Protein AF-A0A139MXR4-F1 (afdb_monomer)

Organism: NCBI:txid315405

Solvent-accessible surface area (backbone atoms only — not comparable to full-atom values): 17762 Å² total; per-residue (Å²): 116,89,44,96,54,29,70,54,40,56,71,78,37,40,72,44,32,53,50,31,46,52,54,45,68,68,32,80,92,43,60,88,57,90,78,51,71,29,50,34,35,52,48,13,52,54,49,51,58,48,54,52,60,53,40,55,68,60,39,42,31,28,38,40,36,22,75,42,51,67,65,58,37,35,34,30,48,38,38,49,45,73,78,36,45,59,53,35,40,79,75,50,76,43,37,59,93,66,76,46,81,73,81,55,63,81,45,59,35,37,42,23,35,35,88,57,84,93,57,90,71,99,51,57,72,47,67,42,54,39,53,52,49,75,67,56,42,48,53,49,59,56,52,58,71,69,60,84,75,82,86,76,89,71,88,82,81,80,84,68,85,76,71,52,56,80,75,42,42,74,73,34,43,48,72,79,26,48,43,80,46,66,95,62,51,54,71,56,53,52,53,51,43,45,52,45,69,39,83,88,54,59,96,59,43,55,61,53,42,53,56,27,24,56,55,34,51,76,61,36,67,48,68,43,82,71,32,34,32,48,54,36,44,34,52,60,75,38,82,52,43,33,42,19,37,39,34,39,76,51,68,30,52,73,50,99,88,39,55,45,30,34,37,35,42,35,43,43,43,22,73,75,66,65,83,58,43,59,49,50,33,35,44,59,56,57,46,64,80,33,61,76,56,50,54,55,50,64,69,47,90,47,62,68,55,39,52,60,51,59,54,51,64,80,69,120

Nearest PDB structures (foldseek):
  4r6i-assembly1_A  TM=5.099E-01  e=2.030E-06  Bacillus anthracis str. 'Ames Ancestor'
  6li1-assembly1_A  TM=5.068E-01  e=1.373E-01  Homo sapiens
  5xr8-assembly1_A  TM=5.035E-01  e=3.231E-01  Homo sapiens
  5zkp-assembly1_A  TM=3.109E-01  e=2.859E-01  Homo sapiens
  6jid-assembly1_A  TM=1.976E-01  e=4.662E-01  Homo sapiens

Sequence (316 aa):
MENPLTTEIQANYQEMYQLAEQVITTMPTFQSFSLTPNEIAYIALHFMAAKERYKEQRKYNVLVICATGYGSAQMLKSRIENELGNLISITDVIGYYEINDEKLKGIDFIVSSIDLSNLIFNIPVFTVSVFLTDEELQEIKHSISHLNTSTSLRKMEDETSELSVREVFDDYFSKEAFFILSNVSKDEVLRKLVKSISKHENDQFEKRMLDMMKQREAMSSIIFGEHIAVPHPMKAVGSKHHFAVALIQDELLWDDQYPSIKIVFLMSMSIHENDGLPELTSAIVDLVDEPDLQEQMLACQSFEEFRTLFFKIKER

pLDDT: mean 84.03, std 13.38, range [30.67, 98.38]

Foldseek 3Di:
DAAPCLVVCCVPVVVLLVVLVVVQCPDPVNVVDDDDSRVSSVSSVVVVVVVLVVQQQAAAEEEEEEQADDQLQLLQVLLCCVLCVSRHDHPYGYYPVPDDPVSPPRGQEYEYCFDPVVDDDPHYYQHAHSHCDPVSSVVVVVVVVPCPDDDDGDDDPPPDPDDALVRCVVQAEDQLLEEEDEPDEPVRNLLSNQVSPCPPPDPCRSVQFVVQQVVNCVGHHQDFAQAEGERGGSYARDQGWYWRKYAYLFAHCPDPVRGRHGIYTHTHDHPPDDPSSSNLSSLVSLVSVVVVLVVQCSPDPGPVSNVVSSSVSPVD

InterPro domains:
  IPR002178 PTS EIIA type-2 domain [PF00359] (172-310)
  IPR002178 PTS EIIA type-2 domain [PS51094] (170-313)
  IPR003501 Phosphotransferase system, EIIB component, type 2/3 [PF02302] (61-138)
  IPR011608 PRD domain [PF00874] (2-49)
  IPR011608 PRD domain [PS51372] (1-57)
  IPR013011 Phosphotransferase system, EIIB component, type 2 [PS51099] (60-152)
  IPR016152 Phosphotransferase/anion transporter [G3DSA:3.40.930.10] (167-312)
  IPR016152 Phosphotransferase/anion transporter [SSF55804] (170-312)
  IPR036095 PTS system IIB component-like superfamily [SSF52794] (59-143)
  IPR036634 PRD domain superfamily [SSF63520] (2-53)
  IPR050661 BglG family transcriptional antiterminators [PTHR30185] (2-309)

Radius of gyration: 23.85 Å; Cα contacts (8 Å, |Δi|>4): 470; chains: 1; bounding box: 50×37×76 Å

Mean predicted aligned error: 12.16 Å

Structure (mmCIF, N/CA/C/O backbone):
data_AF-A0A139MXR4-F1
#
_entry.id   AF-A0A139MXR4-F1
#
loop_
_atom_site.group_PDB
_atom_site.id
_atom_site.type_symbol
_atom_site.label_atom_id
_atom_site.label_alt_id
_atom_site.label_comp_id
_atom_site.label_asym_id
_atom_site.label_entity_id
_atom_site.label_seq_id
_atom_site.pdbx_PDB_ins_code
_atom_site.Cartn_x
_atom_site.Cartn_y
_atom_site.Cartn_z
_atom_site.occupancy
_atom_site.B_iso_or_equiv
_atom_site.auth_seq_id
_atom_site.auth_comp_id
_atom_site.auth_asym_id
_atom_site.auth_atom_id
_atom_site.pdbx_PDB_model_num
ATOM 1 N N . MET A 1 1 ? -8.534 7.407 45.565 1.00 62.84 1 MET A N 1
ATOM 2 C CA . MET A 1 1 ? -7.368 7.367 44.652 1.00 62.84 1 MET A CA 1
ATOM 3 C C . MET A 1 1 ? -7.450 8.574 43.728 1.00 62.84 1 MET A C 1
ATOM 5 O O . MET A 1 1 ? -8.551 9.069 43.524 1.00 62.84 1 MET A O 1
ATOM 9 N N . GLU A 1 2 ? -6.338 9.097 43.216 1.00 80.31 2 GLU A N 1
ATOM 10 C CA . GLU A 1 2 ? -6.368 10.199 42.239 1.00 80.31 2 GLU A CA 1
ATOM 11 C C . GLU A 1 2 ? -6.284 9.640 40.818 1.00 80.31 2 GLU A C 1
ATOM 13 O O . GLU A 1 2 ? -5.530 8.699 40.587 1.00 80.31 2 GLU A O 1
ATOM 18 N N . ASN A 1 3 ? -7.081 10.182 39.896 1.00 81.56 3 ASN A N 1
ATOM 19 C CA . ASN A 1 3 ? -7.090 9.801 38.488 1.00 81.56 3 ASN A CA 1
ATOM 20 C C . ASN A 1 3 ? -6.808 11.070 37.666 1.00 81.56 3 ASN A C 1
ATOM 22 O O . ASN A 1 3 ? -7.617 11.998 37.720 1.00 81.56 3 ASN A O 1
ATOM 26 N N . PRO A 1 4 ? -5.690 11.150 36.921 1.00 85.56 4 PRO A N 1
ATOM 27 C CA . PRO A 1 4 ? -5.335 12.359 36.178 1.00 85.56 4 PRO A CA 1
ATOM 28 C C . PRO A 1 4 ? -6.303 12.664 35.023 1.00 85.56 4 PRO A C 1
ATOM 30 O O . PRO A 1 4 ? -6.342 13.798 34.556 1.00 85.56 4 PRO A O 1
ATOM 33 N N . LEU A 1 5 ? -7.102 11.683 34.584 1.00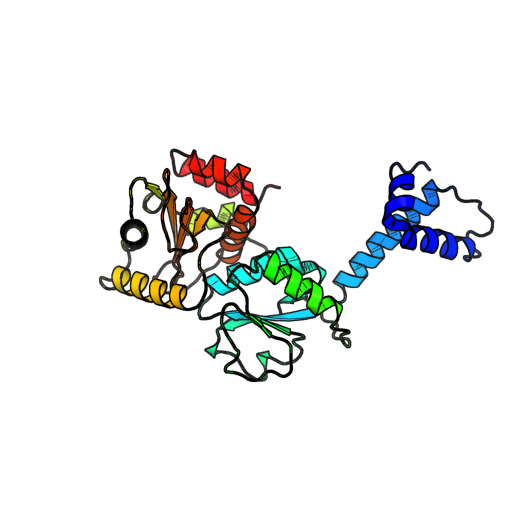 87.75 5 LEU A N 1
ATOM 34 C CA . LEU A 1 5 ? -8.026 11.808 33.455 1.00 87.75 5 LEU A CA 1
ATOM 35 C C . LEU A 1 5 ? -9.468 12.155 33.870 1.00 87.75 5 LEU A C 1
ATOM 37 O O . LEU A 1 5 ? -10.325 12.265 33.001 1.00 87.75 5 LEU A O 1
ATOM 41 N N . THR A 1 6 ? -9.780 12.338 35.162 1.00 88.38 6 THR A N 1
ATOM 42 C CA . THR A 1 6 ? -11.168 12.553 35.638 1.00 88.38 6 THR A CA 1
ATOM 43 C C . THR A 1 6 ? -11.893 13.673 34.900 1.00 88.38 6 THR A C 1
ATOM 45 O O . THR A 1 6 ? -13.006 13.468 34.423 1.00 88.38 6 THR A O 1
ATOM 48 N N . THR A 1 7 ? -11.259 14.841 34.775 1.00 89.81 7 THR A N 1
ATOM 49 C CA . THR A 1 7 ? -11.840 16.017 34.110 1.00 89.81 7 THR A CA 1
ATOM 50 C C . THR A 1 7 ? -12.110 15.755 32.627 1.00 89.81 7 THR A C 1
ATOM 52 O O . THR A 1 7 ? -13.125 16.192 32.093 1.00 89.81 7 THR A O 1
ATOM 55 N N . GLU A 1 8 ? -11.224 15.007 31.967 1.00 88.62 8 GLU A N 1
ATOM 56 C CA . GLU A 1 8 ? -11.354 14.646 30.555 1.00 88.62 8 GLU A CA 1
ATOM 57 C C . GLU A 1 8 ? -12.449 13.591 30.343 1.00 88.62 8 GLU A C 1
ATOM 59 O O . GLU A 1 8 ? -13.284 13.733 29.454 1.00 88.62 8 GLU A O 1
ATOM 64 N N . ILE A 1 9 ? -12.517 12.576 31.208 1.00 88.75 9 ILE A N 1
ATOM 65 C CA . ILE A 1 9 ? -13.559 11.540 31.188 1.00 88.75 9 ILE A CA 1
ATOM 66 C C . ILE A 1 9 ? -14.942 12.155 31.447 1.00 88.75 9 ILE A C 1
ATOM 68 O O . ILE A 1 9 ? -15.910 11.790 30.781 1.00 88.75 9 ILE A O 1
ATOM 72 N N . GLN A 1 10 ? -15.043 13.127 32.357 1.00 87.06 10 GLN A N 1
ATOM 73 C CA . GLN A 1 10 ? -16.286 13.863 32.611 1.00 87.06 10 GLN A CA 1
ATOM 74 C C . GLN A 1 10 ? -16.711 14.758 31.434 1.00 87.06 10 GLN A C 1
ATOM 76 O O . GLN A 1 10 ? -17.910 14.898 31.205 1.00 87.06 10 GLN A O 1
ATOM 81 N N . ALA A 1 11 ? -15.763 15.345 30.694 1.00 88.19 11 ALA A N 1
ATOM 82 C CA . ALA A 1 11 ? -16.051 16.225 29.559 1.00 88.19 11 ALA A CA 1
ATOM 83 C C . ALA A 1 11 ? -16.348 15.460 28.255 1.00 88.19 11 ALA A C 1
ATOM 85 O O . ALA A 1 11 ? -17.335 15.747 27.582 1.00 88.19 11 ALA A O 1
ATOM 86 N N . ASN A 1 12 ? -15.511 14.478 27.910 1.00 87.75 12 ASN A N 1
ATOM 87 C CA . ASN A 1 12 ? -15.520 13.801 26.609 1.00 87.75 12 ASN A CA 1
ATOM 88 C C . ASN A 1 12 ? -16.296 12.471 26.628 1.00 87.75 12 ASN A C 1
ATOM 90 O O . ASN A 1 12 ? -16.796 12.033 25.596 1.00 87.75 12 ASN A O 1
ATOM 94 N N . TYR A 1 13 ? -16.420 11.827 27.795 1.00 87.06 13 TYR A N 1
ATOM 95 C CA . TYR A 1 13 ? -16.973 10.472 27.946 1.00 87.06 13 TYR A CA 1
ATOM 96 C C . TYR A 1 13 ? -18.116 10.409 28.978 1.00 87.06 13 TYR A C 1
ATOM 98 O O . TYR A 1 13 ? -18.322 9.390 29.645 1.00 87.06 13 TYR A O 1
ATOM 106 N N . GLN A 1 14 ? -18.892 11.496 29.084 1.00 89.25 14 GLN A N 1
ATOM 107 C CA . GLN A 1 14 ? -19.936 11.694 30.097 1.00 89.25 14 GLN A CA 1
ATOM 108 C C . GLN A 1 14 ? -20.945 10.529 30.197 1.00 89.25 14 GLN A C 1
ATOM 110 O O . GLN A 1 14 ? -21.314 10.155 31.308 1.00 89.25 14 GLN A O 1
ATOM 115 N N . GLU A 1 15 ? -21.338 9.908 29.074 1.00 89.19 15 GLU A N 1
ATOM 116 C CA . GLU A 1 15 ? -22.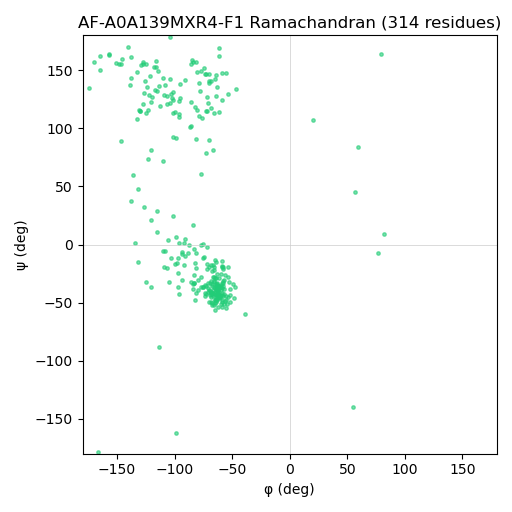211 8.715 29.044 1.00 89.19 15 GLU A CA 1
ATOM 117 C C . GLU A 1 15 ? -21.642 7.568 29.902 1.00 89.19 15 GLU A C 1
ATOM 119 O O . GLU A 1 15 ? -22.344 6.977 30.723 1.00 89.19 15 GLU A O 1
ATOM 124 N N . MET A 1 16 ? -20.349 7.268 29.745 1.00 90.25 16 MET A N 1
ATOM 125 C CA . MET A 1 16 ? -19.670 6.181 30.458 1.00 90.25 16 MET A CA 1
ATOM 126 C C . MET A 1 16 ? -19.433 6.530 31.928 1.00 90.25 16 MET A C 1
ATOM 128 O O . MET A 1 16 ? -19.533 5.655 32.789 1.00 90.25 16 MET A O 1
ATOM 132 N N . TYR A 1 17 ? -19.170 7.806 32.225 1.00 92.31 17 TYR A N 1
ATOM 133 C CA . TYR A 1 17 ? -19.040 8.298 33.595 1.00 92.31 17 TYR A CA 1
ATOM 134 C C . TYR A 1 17 ? -20.365 8.192 34.366 1.00 92.31 17 TYR A C 1
ATOM 136 O O . TYR A 1 17 ? -20.399 7.639 35.465 1.00 92.31 17 TYR A O 1
ATOM 144 N N . GLN A 1 18 ? -21.472 8.650 33.772 1.00 92.06 18 GLN A N 1
ATOM 145 C CA . GLN A 1 18 ? -22.807 8.559 34.372 1.00 92.06 18 GLN A CA 1
ATOM 146 C C . GLN A 1 18 ? -23.269 7.104 34.524 1.00 92.06 18 GLN A C 1
ATOM 148 O O . GLN A 1 18 ? -23.852 6.752 35.547 1.00 92.06 18 GLN A O 1
ATOM 153 N N . LEU A 1 19 ? -22.950 6.233 33.558 1.00 91.56 19 LEU A N 1
ATOM 154 C CA . LEU A 1 19 ? -23.209 4.797 33.669 1.00 91.56 19 LEU A CA 1
ATOM 155 C C . LEU A 1 19 ? -22.431 4.164 34.837 1.00 91.56 19 LEU A C 1
ATOM 157 O O . LEU A 1 19 ? -23.005 3.377 35.589 1.00 91.56 19 LEU A O 1
ATOM 161 N N . ALA A 1 20 ? -21.155 4.516 35.024 1.00 92.12 20 ALA A N 1
ATOM 162 C CA . ALA A 1 20 ? -20.354 4.053 36.160 1.00 92.12 20 ALA A CA 1
ATOM 163 C C . ALA A 1 20 ? -20.926 4.537 37.503 1.00 92.12 20 ALA A C 1
ATOM 165 O O . ALA A 1 20 ? -21.119 3.732 38.416 1.00 92.12 20 ALA A O 1
ATOM 166 N N . GLU A 1 21 ? -21.266 5.823 37.611 1.00 90.75 21 GLU A N 1
ATOM 167 C CA . GLU A 1 21 ? -21.895 6.406 38.802 1.00 90.75 21 GLU A CA 1
ATOM 168 C C . GLU A 1 21 ? -23.228 5.716 39.138 1.00 90.75 21 GLU A C 1
ATOM 170 O O . GLU A 1 21 ? -23.429 5.265 40.268 1.00 90.75 21 GLU A O 1
ATOM 175 N N . GLN A 1 22 ? -24.117 5.554 38.152 1.00 90.25 22 GLN A N 1
ATOM 176 C CA . GLN A 1 22 ? -25.423 4.917 38.328 1.00 90.25 22 GLN A CA 1
ATOM 177 C C . GLN A 1 22 ? -25.306 3.439 38.728 1.00 90.25 22 GLN A C 1
ATOM 179 O O . GLN A 1 22 ? -25.981 3.002 39.665 1.00 90.25 22 GLN A O 1
ATOM 184 N N . VAL A 1 23 ? -24.467 2.657 38.038 1.00 88.94 23 VAL A N 1
ATOM 185 C CA . VAL A 1 23 ? -24.299 1.221 38.321 1.00 88.94 23 VAL A CA 1
ATOM 186 C C . VAL A 1 23 ? -23.755 1.012 39.731 1.00 88.94 23 VAL A C 1
ATOM 188 O O . VAL A 1 23 ? -24.288 0.191 40.473 1.00 88.94 23 VAL A O 1
ATOM 191 N N . ILE A 1 24 ? -22.745 1.775 40.147 1.00 87.25 24 ILE A N 1
ATOM 192 C CA . ILE A 1 24 ? -22.131 1.567 41.461 1.00 87.25 24 ILE A CA 1
ATOM 193 C C . ILE A 1 24 ? -23.018 2.103 42.595 1.00 87.25 24 ILE A C 1
ATOM 195 O O . ILE A 1 24 ? -23.159 1.432 43.616 1.00 87.25 24 ILE A O 1
ATOM 199 N N . THR A 1 25 ? -23.714 3.229 42.396 1.00 83.81 25 THR A N 1
ATOM 200 C CA . THR A 1 25 ? -24.691 3.759 43.373 1.00 83.81 25 THR A CA 1
ATOM 201 C C . THR A 1 25 ? -25.881 2.812 43.584 1.00 83.81 25 THR A C 1
ATOM 203 O O . THR A 1 25 ? -26.498 2.811 44.650 1.00 83.81 25 THR A O 1
ATOM 206 N N . THR A 1 26 ? -26.202 1.974 42.591 1.00 85.31 26 THR A N 1
ATOM 207 C CA . THR A 1 26 ? -27.270 0.962 42.683 1.00 85.31 26 THR A CA 1
ATOM 208 C C . THR A 1 26 ? -26.792 -0.425 43.132 1.00 85.31 26 THR A C 1
ATOM 210 O O . THR A 1 26 ? -27.630 -1.282 43.414 1.00 85.31 26 THR A O 1
ATOM 213 N N . MET A 1 27 ? -25.481 -0.662 43.276 1.00 84.50 27 MET A N 1
ATOM 214 C CA . MET A 1 27 ? -24.938 -1.924 43.797 1.00 84.50 27 MET A CA 1
ATOM 215 C C . MET A 1 27 ? -24.947 -1.957 45.340 1.00 84.50 27 MET A C 1
ATOM 217 O O . MET A 1 27 ? -24.200 -1.199 45.964 1.00 84.50 27 MET A O 1
ATOM 221 N N . PRO A 1 28 ? -25.676 -2.890 45.993 1.00 83.62 28 PRO A N 1
ATOM 222 C CA . PRO A 1 28 ? -25.755 -2.954 47.460 1.00 83.62 28 PRO A CA 1
ATOM 223 C C . PRO A 1 28 ? -24.396 -3.096 48.162 1.00 83.62 28 PRO A C 1
ATOM 225 O O . PRO A 1 28 ? -24.212 -2.592 49.265 1.00 83.62 28 PRO A O 1
ATOM 228 N N . THR A 1 29 ? -23.424 -3.745 47.514 1.00 83.44 29 THR A N 1
ATOM 229 C CA . THR A 1 29 ? -22.051 -3.929 48.018 1.00 83.44 29 THR A CA 1
ATOM 230 C C . THR A 1 29 ? -21.273 -2.616 48.151 1.00 83.44 29 THR A C 1
ATOM 232 O O . THR A 1 29 ? -20.403 -2.512 49.011 1.00 83.44 29 THR A O 1
ATOM 235 N N . PHE A 1 30 ? -21.583 -1.616 47.320 1.00 79.75 30 PHE A N 1
ATOM 236 C CA . PHE A 1 30 ? -20.921 -0.309 47.324 1.00 79.75 30 PHE A CA 1
ATOM 237 C C . PHE A 1 30 ? -21.755 0.789 47.994 1.00 79.75 30 PHE A C 1
ATOM 239 O O . PHE A 1 30 ? -21.215 1.834 48.337 1.00 79.75 30 PHE A O 1
ATOM 246 N N . GLN A 1 31 ? -23.036 0.533 48.272 1.00 76.12 31 GLN A N 1
ATOM 247 C CA . GLN A 1 31 ? -23.989 1.491 48.845 1.00 76.12 31 GLN A CA 1
ATOM 248 C C . GLN A 1 31 ? -23.577 2.072 50.217 1.00 76.12 31 GLN A C 1
ATOM 250 O O . GLN A 1 31 ? -24.072 3.124 50.616 1.00 76.12 31 GLN A O 1
ATOM 255 N N . SER A 1 32 ? -22.659 1.422 50.943 1.00 78.69 32 SER A N 1
ATOM 256 C CA . SER A 1 32 ? -22.071 1.924 52.195 1.00 78.69 32 SER A CA 1
ATOM 257 C C . SER A 1 32 ? -20.836 2.824 52.015 1.00 78.69 32 SER A C 1
ATOM 259 O O . SER A 1 32 ? -20.268 3.267 53.013 1.00 78.69 32 SER A O 1
ATOM 261 N N . PHE A 1 33 ? -20.390 3.079 50.781 1.00 80.00 33 PHE A N 1
ATOM 262 C CA . PHE A 1 33 ? -19.171 3.827 50.470 1.00 80.00 33 PHE A CA 1
ATOM 263 C C . PHE A 1 33 ? -19.477 5.043 49.588 1.00 80.00 33 PHE A C 1
ATOM 265 O O . PHE A 1 33 ? -20.080 4.923 48.526 1.00 80.00 33 PHE A O 1
ATOM 272 N N . SER A 1 34 ? -19.007 6.223 49.999 1.00 79.00 34 SER A N 1
ATOM 273 C CA . SER A 1 34 ? -19.035 7.424 49.158 1.00 79.00 34 SER A CA 1
ATOM 274 C C . SER A 1 34 ? -17.780 7.454 48.290 1.00 79.00 34 SER A C 1
ATOM 276 O O . SER A 1 34 ? -16.707 7.810 48.777 1.00 79.00 34 SER A O 1
ATOM 278 N N . LEU A 1 35 ? -17.905 7.073 47.021 1.00 81.94 35 LEU A N 1
ATOM 279 C CA . LEU A 1 35 ? -16.796 7.116 46.065 1.00 81.94 35 LEU A CA 1
ATOM 280 C C . LEU A 1 35 ? -16.477 8.552 45.646 1.00 81.94 35 LEU A C 1
ATOM 282 O O . LEU A 1 35 ? -17.361 9.404 45.551 1.00 81.94 35 LEU A O 1
ATOM 286 N N . THR A 1 36 ? -15.201 8.821 45.385 1.00 89.69 36 THR A N 1
ATOM 287 C CA . THR A 1 36 ? -14.765 10.104 44.825 1.00 89.69 36 THR A CA 1
ATOM 288 C C . THR A 1 36 ? -14.959 10.134 43.303 1.00 89.69 36 THR A C 1
ATOM 290 O O . THR A 1 36 ? -14.930 9.077 42.663 1.00 89.69 36 THR A O 1
ATOM 293 N N . PRO A 1 37 ? -15.069 11.324 42.677 1.00 88.56 37 PRO A N 1
ATOM 294 C CA . PRO A 1 37 ? -15.144 11.446 41.218 1.00 88.56 37 PRO A CA 1
ATOM 295 C C . PRO A 1 37 ? -14.008 10.732 40.468 1.00 88.56 37 PRO A C 1
ATOM 297 O O . PRO A 1 37 ? -14.219 10.166 39.399 1.00 88.56 37 PRO A O 1
ATOM 300 N N . ASN A 1 38 ? -12.816 10.681 41.068 1.00 91.69 38 ASN A N 1
ATOM 301 C CA . ASN A 1 38 ? -11.654 9.973 40.532 1.00 91.69 38 ASN A CA 1
ATOM 302 C C . ASN A 1 38 ? -11.842 8.448 40.476 1.00 91.69 38 ASN A C 1
ATOM 304 O O . ASN A 1 38 ? -11.371 7.791 39.548 1.00 91.69 38 ASN A O 1
ATOM 308 N N . GLU A 1 39 ? -12.528 7.870 41.462 1.00 90.31 39 GLU A N 1
ATOM 309 C CA . GLU A 1 39 ? -12.811 6.432 41.512 1.00 90.31 39 GLU A CA 1
ATOM 310 C C . GLU A 1 39 ? -13.947 6.056 40.555 1.00 90.31 39 GLU A C 1
ATOM 312 O O . GLU A 1 39 ? -13.848 5.037 39.873 1.00 90.31 39 GLU A O 1
ATOM 317 N N . ILE A 1 40 ? -14.955 6.922 40.403 1.00 90.94 40 ILE A N 1
ATOM 318 C CA . ILE A 1 40 ? -15.971 6.786 39.347 1.00 90.94 40 ILE A CA 1
ATOM 319 C C . ILE A 1 40 ? -15.303 6.847 37.963 1.00 90.94 40 ILE A C 1
ATOM 321 O O . ILE A 1 40 ? -15.584 6.000 37.119 1.00 90.94 40 ILE A O 1
ATOM 325 N N . ALA A 1 41 ? -14.353 7.765 37.745 1.00 91.88 41 ALA A N 1
ATOM 326 C CA . ALA A 1 41 ? -13.600 7.859 36.492 1.00 91.88 41 ALA A CA 1
ATOM 327 C C . ALA A 1 41 ? -12.756 6.603 36.187 1.00 91.88 41 ALA A C 1
ATOM 329 O O . ALA A 1 41 ? -12.672 6.193 35.031 1.00 91.88 41 ALA A O 1
ATOM 330 N N . TYR A 1 42 ? -12.178 5.938 37.198 1.00 91.62 42 TYR A N 1
ATOM 331 C CA . TYR A 1 42 ? -11.512 4.640 36.997 1.00 91.62 42 TYR A CA 1
ATOM 332 C C . TYR A 1 42 ? -12.492 3.541 36.554 1.00 91.62 42 TYR A C 1
ATOM 334 O O . TYR A 1 42 ? -12.176 2.748 35.667 1.00 91.62 42 TYR A O 1
ATOM 342 N N . ILE A 1 43 ? -13.696 3.502 37.129 1.00 90.94 43 ILE A N 1
ATOM 343 C CA . ILE A 1 43 ? -14.729 2.519 36.763 1.00 90.94 43 ILE A CA 1
ATOM 344 C C . ILE A 1 43 ? -15.287 2.817 35.361 1.00 90.94 43 ILE A C 1
ATOM 346 O O . ILE A 1 43 ? -15.455 1.896 34.562 1.00 90.94 43 ILE A O 1
ATOM 350 N N . ALA A 1 44 ? -15.469 4.094 35.016 1.00 92.44 44 ALA A N 1
ATOM 351 C CA . ALA A 1 44 ? -15.833 4.540 33.673 1.00 92.44 44 ALA A CA 1
ATOM 352 C C . ALA A 1 44 ? -14.797 4.111 32.620 1.00 92.44 44 ALA A C 1
ATOM 354 O O . ALA A 1 44 ? -15.177 3.609 31.566 1.00 92.44 44 ALA A O 1
ATOM 355 N N . LEU A 1 45 ? -13.497 4.206 32.926 1.00 90.31 45 LEU A N 1
ATOM 356 C CA . LEU A 1 45 ? -12.421 3.730 32.049 1.00 90.31 45 LEU A CA 1
ATOM 357 C C . LEU A 1 45 ? -12.469 2.202 31.849 1.00 90.31 45 LEU A C 1
ATOM 359 O O . LEU A 1 45 ? -12.305 1.719 30.726 1.00 90.31 45 LEU A O 1
ATOM 363 N N . HIS A 1 46 ? -12.783 1.425 32.892 1.00 89.69 46 HIS A N 1
ATOM 364 C CA . HIS A 1 46 ? -13.041 -0.013 32.739 1.00 89.69 46 HIS A CA 1
ATOM 365 C C . HIS A 1 46 ? -14.285 -0.309 31.882 1.00 89.69 46 HIS A C 1
ATOM 367 O O . HIS A 1 46 ? -14.269 -1.281 31.121 1.00 89.69 46 HIS A O 1
ATOM 373 N N . PHE A 1 47 ? -15.338 0.514 31.967 1.00 90.06 47 PHE A N 1
ATOM 374 C CA . PHE A 1 47 ? -16.544 0.389 31.138 1.00 90.06 47 PHE A CA 1
ATOM 375 C C . PHE A 1 47 ? -16.277 0.772 29.675 1.00 90.06 47 PHE A C 1
ATOM 377 O O . PHE A 1 47 ? -16.711 0.046 28.785 1.00 90.06 47 PHE A O 1
ATOM 384 N N . MET A 1 48 ? -15.497 1.826 29.411 1.00 84.50 48 MET A N 1
ATOM 385 C CA . MET A 1 48 ? -15.018 2.191 28.069 1.00 84.50 48 MET A CA 1
ATOM 386 C C . MET A 1 48 ? -14.241 1.033 27.433 1.00 84.50 48 MET A C 1
ATOM 388 O O . MET A 1 48 ? -14.592 0.568 26.351 1.00 84.50 48 MET A O 1
ATOM 392 N N . ALA A 1 49 ? -13.256 0.485 28.150 1.00 82.44 49 ALA A N 1
ATOM 393 C CA . ALA A 1 49 ? -12.482 -0.658 27.672 1.00 82.44 49 ALA A CA 1
ATOM 394 C C . ALA A 1 49 ? -13.341 -1.930 27.494 1.00 82.44 49 ALA A C 1
ATOM 396 O O . ALA A 1 49 ? -13.032 -2.772 26.655 1.00 82.44 49 ALA A O 1
ATOM 397 N N . ALA A 1 50 ? -14.422 -2.097 28.265 1.00 81.25 50 ALA A N 1
ATOM 398 C CA . ALA A 1 50 ? -15.380 -3.187 28.071 1.00 81.25 50 ALA A CA 1
ATOM 399 C C . ALA A 1 50 ? -16.304 -2.967 26.859 1.00 81.25 50 ALA A C 1
ATOM 401 O O . ALA A 1 50 ? -16.611 -3.933 26.165 1.00 81.25 50 ALA A O 1
ATOM 402 N N . LYS A 1 51 ? -16.711 -1.719 26.581 1.00 78.44 51 LYS A N 1
ATOM 403 C CA . LYS A 1 51 ? -17.486 -1.324 25.392 1.00 78.44 51 LYS A CA 1
ATOM 404 C C . LYS A 1 51 ? -16.688 -1.600 24.116 1.00 78.44 51 LYS A C 1
ATOM 406 O O . LYS A 1 51 ? -17.252 -2.154 23.178 1.00 78.44 51 LYS A O 1
ATOM 411 N N . GLU A 1 52 ? -15.383 -1.318 24.112 1.00 70.50 52 GLU A N 1
ATOM 412 C CA . GLU A 1 52 ? -14.513 -1.606 22.961 1.00 70.50 52 GLU A CA 1
ATOM 413 C C . GLU A 1 52 ? -14.326 -3.115 22.741 1.00 70.50 52 GLU A C 1
ATOM 415 O O . GLU A 1 52 ? -14.662 -3.614 21.667 1.00 70.50 52 GLU A O 1
ATOM 420 N N . ARG A 1 53 ? -13.979 -3.878 23.792 1.00 71.38 53 ARG A N 1
ATOM 421 C CA . ARG A 1 53 ? -13.924 -5.356 23.731 1.00 71.38 53 ARG A CA 1
ATOM 422 C C . ARG A 1 53 ? -15.244 -6.019 23.320 1.00 71.38 53 ARG A C 1
ATOM 424 O O . ARG A 1 53 ? -15.245 -7.172 22.897 1.00 71.38 53 ARG A O 1
ATOM 431 N N . TYR A 1 54 ? -16.378 -5.332 23.463 1.00 68.00 54 TYR A N 1
ATOM 432 C CA . TYR A 1 54 ? -17.672 -5.828 22.994 1.00 68.00 54 TYR A CA 1
ATOM 433 C C . TYR A 1 54 ? -17.918 -5.558 21.498 1.00 68.00 54 TYR A C 1
ATOM 435 O O . TYR A 1 54 ? -18.633 -6.335 20.864 1.00 68.00 54 TYR A O 1
ATOM 443 N N . LYS A 1 55 ? -17.303 -4.516 20.911 1.00 61.19 55 LYS A N 1
ATOM 444 C CA . LYS A 1 55 ? -17.265 -4.330 19.447 1.00 61.19 55 LYS A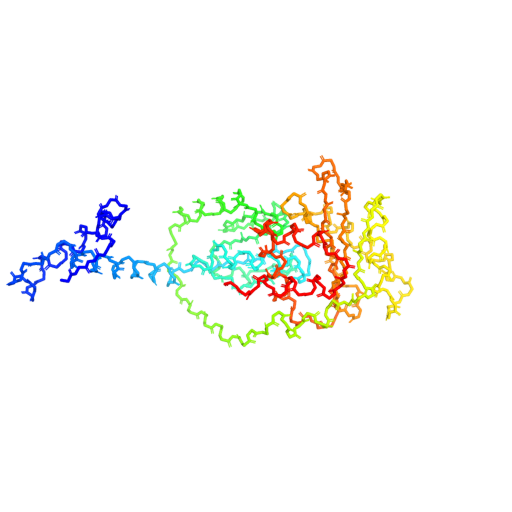 CA 1
ATOM 445 C C . LYS A 1 55 ? -16.397 -5.399 18.786 1.00 61.19 55 LYS A C 1
ATOM 447 O O . LYS A 1 55 ? -16.848 -6.038 17.845 1.00 61.19 55 LYS A O 1
ATOM 452 N N . GLU A 1 56 ? -15.215 -5.663 19.348 1.00 57.78 56 GLU A N 1
ATOM 453 C CA . GLU A 1 56 ? -14.272 -6.690 18.866 1.00 57.78 56 GLU A CA 1
ATOM 454 C C . GLU A 1 56 ? -14.900 -8.097 18.793 1.00 57.78 56 GLU A C 1
ATOM 456 O O . GLU A 1 56 ? -14.491 -8.927 17.985 1.00 57.78 56 GLU A O 1
ATOM 461 N N . GLN A 1 57 ? -15.921 -8.368 19.617 1.00 61.47 57 GLN A N 1
ATOM 462 C CA . GLN A 1 57 ? -16.699 -9.615 19.619 1.00 61.47 57 GLN A CA 1
ATOM 463 C C . GLN A 1 57 ? -17.835 -9.656 18.579 1.00 61.47 57 GLN A C 1
ATOM 465 O O . GLN A 1 57 ? -18.519 -10.672 18.468 1.00 61.47 57 GLN A O 1
ATOM 470 N N . ARG A 1 58 ? -18.074 -8.573 17.834 1.00 69.88 58 ARG A N 1
ATOM 471 C CA . ARG A 1 58 ? -19.141 -8.432 16.829 1.00 69.88 58 ARG A CA 1
ATOM 472 C C . ARG A 1 58 ? -18.600 -7.872 15.511 1.00 69.88 58 ARG A C 1
ATOM 474 O O . ARG A 1 58 ? -19.173 -6.952 14.934 1.00 69.88 58 ARG A O 1
ATOM 481 N N . LYS A 1 59 ? -17.493 -8.446 15.050 1.00 81.00 59 LYS A N 1
ATOM 482 C CA . LYS A 1 59 ? -16.921 -8.154 13.738 1.00 81.00 59 LYS A CA 1
ATOM 483 C C . LYS A 1 59 ? -17.886 -8.563 12.616 1.00 81.00 59 LYS A C 1
ATOM 485 O O . LYS A 1 59 ? -18.430 -9.664 12.670 1.00 81.00 59 LYS A O 1
ATOM 490 N N . TYR A 1 60 ? -18.064 -7.711 11.606 1.00 85.06 60 TYR A N 1
ATOM 491 C CA . TYR A 1 60 ? -18.735 -8.088 10.353 1.00 85.06 60 TYR A CA 1
ATOM 492 C C . TYR A 1 60 ? -17.856 -9.053 9.548 1.00 85.06 60 TYR A C 1
ATOM 494 O O . TYR A 1 60 ? -16.648 -8.836 9.438 1.00 85.06 60 TYR A O 1
ATOM 502 N N . ASN A 1 61 ? -18.448 -10.079 8.942 1.00 89.81 61 ASN A N 1
ATOM 503 C CA . ASN A 1 61 ? -17.746 -10.987 8.035 1.00 89.81 61 ASN A CA 1
ATOM 504 C C . ASN A 1 61 ? -17.643 -10.339 6.648 1.00 89.81 61 ASN A C 1
ATOM 506 O O . ASN A 1 61 ? -18.662 -10.109 5.995 1.00 89.81 61 ASN A O 1
ATOM 510 N N . VAL A 1 62 ? -16.426 -10.051 6.189 1.00 91.88 62 VAL A N 1
ATOM 511 C CA . VAL A 1 62 ? -16.181 -9.333 4.927 1.00 91.88 62 VAL A CA 1
ATOM 512 C C . VAL A 1 62 ? -15.507 -10.241 3.905 1.00 91.88 62 VAL A C 1
ATOM 514 O O . VAL A 1 62 ? -14.559 -10.957 4.228 1.00 91.88 62 VAL A O 1
ATOM 517 N N . LEU A 1 63 ? -15.980 -10.184 2.660 1.00 91.19 63 LEU A N 1
ATOM 518 C CA . LEU A 1 63 ? -15.330 -10.809 1.508 1.00 91.19 63 LEU A CA 1
ATOM 519 C C . LEU A 1 63 ? -14.625 -9.731 0.681 1.00 91.19 63 LEU A C 1
ATOM 521 O O . LEU A 1 63 ? -15.276 -8.802 0.197 1.00 91.19 63 LEU A O 1
ATOM 525 N N . VAL A 1 64 ? -13.311 -9.862 0.496 1.00 91.25 64 VAL A N 1
ATOM 526 C CA . VAL A 1 64 ? -12.537 -8.941 -0.347 1.00 91.25 64 VAL A CA 1
ATOM 527 C C . VAL A 1 64 ? -12.403 -9.533 -1.750 1.00 91.25 64 VAL A C 1
ATOM 529 O O . VAL A 1 64 ? -11.961 -10.669 -1.915 1.00 91.25 64 VAL A O 1
ATOM 532 N N . ILE A 1 65 ? -12.790 -8.771 -2.776 1.00 87.88 65 ILE A N 1
ATOM 533 C CA . ILE A 1 65 ? -12.801 -9.222 -4.176 1.00 87.88 65 ILE A CA 1
ATOM 534 C C . ILE A 1 65 ? -11.890 -8.329 -5.015 1.00 87.88 65 ILE A C 1
ATOM 536 O O . ILE A 1 65 ? -12.102 -7.122 -5.105 1.00 87.88 65 ILE A O 1
ATOM 540 N N . CYS A 1 66 ? -10.899 -8.904 -5.688 1.00 81.88 66 CYS A N 1
ATOM 541 C CA . CYS A 1 66 ? -9.992 -8.142 -6.549 1.00 81.88 66 CYS A CA 1
ATOM 542 C C . CYS A 1 66 ? -10.101 -8.535 -8.022 1.00 81.88 66 CYS A C 1
ATOM 544 O O . CYS A 1 66 ? -10.508 -9.651 -8.353 1.00 81.88 66 CYS A O 1
ATOM 546 N N . ALA A 1 67 ? -9.677 -7.613 -8.900 1.00 66.12 67 ALA A N 1
ATOM 547 C CA . ALA A 1 67 ? -9.563 -7.819 -10.347 1.00 66.12 67 ALA A CA 1
ATOM 548 C C . ALA A 1 67 ? -9.046 -9.226 -10.678 1.00 66.12 67 ALA A C 1
ATOM 550 O O . ALA A 1 67 ? -9.712 -10.029 -11.334 1.00 66.12 67 ALA A O 1
ATOM 551 N N . THR A 1 68 ? -7.847 -9.506 -10.172 1.00 61.22 68 THR A N 1
ATOM 552 C CA . THR A 1 68 ? -7.039 -10.683 -10.464 1.00 61.22 68 THR A CA 1
ATOM 553 C C . THR A 1 68 ? -5.804 -10.679 -9.558 1.00 61.22 68 THR A C 1
ATOM 555 O O . THR A 1 68 ? -5.103 -9.670 -9.492 1.00 61.22 68 THR A O 1
ATOM 558 N N . GLY A 1 69 ? -5.471 -11.824 -8.960 1.00 61.88 69 GLY A N 1
ATOM 559 C CA . GLY A 1 69 ? -4.159 -12.051 -8.344 1.00 61.88 69 GLY A CA 1
ATOM 560 C C . GLY A 1 69 ? -3.941 -11.441 -6.953 1.00 61.88 69 GLY A C 1
ATOM 561 O O . GLY A 1 69 ? -4.676 -10.574 -6.489 1.00 61.88 69 GLY A O 1
ATOM 562 N N . TYR A 1 70 ? -2.891 -11.937 -6.295 1.00 67.38 70 TYR A N 1
ATOM 563 C CA . TYR A 1 70 ? -2.625 -11.770 -4.862 1.00 67.38 70 TYR A CA 1
ATOM 564 C C . TYR A 1 70 ? -2.242 -10.330 -4.461 1.00 67.38 70 TYR A C 1
ATOM 566 O O . TYR A 1 70 ? -2.599 -9.889 -3.382 1.00 67.38 70 TYR A O 1
ATOM 574 N N . GLY A 1 71 ? -1.554 -9.569 -5.321 1.00 70.31 71 GLY A N 1
ATOM 575 C CA . GLY A 1 71 ? -0.930 -8.284 -4.958 1.00 70.31 71 GLY A CA 1
ATOM 576 C C . GLY A 1 71 ? -1.912 -7.172 -4.565 1.00 70.31 71 GLY A C 1
ATOM 577 O O . GLY A 1 71 ? -1.841 -6.665 -3.450 1.00 70.31 71 GLY A O 1
ATOM 578 N N . SER A 1 72 ? -2.870 -6.829 -5.442 1.00 76.62 72 SER A N 1
ATOM 579 C CA . SER A 1 72 ? -3.974 -5.911 -5.075 1.00 76.62 72 SER A CA 1
ATOM 580 C C . SER A 1 72 ? -4.772 -6.433 -3.879 1.00 76.62 72 SER A C 1
ATOM 582 O O . SER A 1 72 ? -5.242 -5.653 -3.060 1.00 76.62 72 SER A O 1
ATOM 584 N N . ALA A 1 73 ? -4.929 -7.756 -3.800 1.00 79.62 73 ALA A N 1
ATOM 585 C CA . ALA A 1 73 ? -5.657 -8.431 -2.739 1.00 79.62 73 ALA A CA 1
ATOM 586 C C . ALA A 1 73 ? -5.002 -8.224 -1.366 1.00 79.62 73 ALA A C 1
ATOM 588 O O . ALA A 1 73 ? -5.706 -7.831 -0.443 1.00 79.62 73 ALA A O 1
ATOM 589 N N . GLN A 1 74 ? -3.683 -8.405 -1.235 1.00 81.94 74 GLN A N 1
ATOM 590 C CA . GLN A 1 74 ? -2.985 -8.178 0.034 1.00 81.94 74 GLN A CA 1
ATOM 591 C C . GLN A 1 74 ? -2.930 -6.694 0.413 1.00 81.94 74 GLN A C 1
ATOM 593 O O . GLN A 1 74 ? -3.180 -6.372 1.566 1.00 81.94 74 GLN A O 1
ATOM 598 N N . MET A 1 75 ? -2.713 -5.774 -0.536 1.00 85.06 75 MET A N 1
ATOM 599 C CA . MET A 1 75 ? -2.736 -4.330 -0.234 1.00 85.06 75 MET A CA 1
ATOM 600 C C . MET A 1 75 ? -4.095 -3.867 0.308 1.00 85.06 75 MET A C 1
ATOM 602 O O . MET A 1 75 ? -4.149 -3.205 1.346 1.00 85.06 75 MET A O 1
ATOM 606 N N . LEU A 1 76 ? -5.191 -4.288 -0.335 1.00 87.56 76 LEU A N 1
ATOM 607 C CA . LEU A 1 76 ? -6.540 -3.972 0.129 1.00 87.56 76 LEU A CA 1
ATOM 608 C C . LEU A 1 76 ? -6.854 -4.676 1.459 1.00 87.56 76 LEU A C 1
ATOM 610 O O . LEU A 1 76 ? -7.390 -4.042 2.364 1.00 87.56 76 LEU A O 1
ATOM 614 N N . LYS A 1 77 ? -6.468 -5.953 1.615 1.00 88.69 77 LYS A N 1
ATOM 615 C CA . LYS A 1 77 ? -6.587 -6.715 2.873 1.00 88.69 77 LYS A CA 1
ATOM 616 C C . LYS A 1 77 ? -5.897 -5.981 4.028 1.00 88.69 77 LYS A C 1
ATOM 618 O O . LYS A 1 77 ? -6.541 -5.741 5.043 1.00 88.69 77 LYS A O 1
ATOM 623 N N . SER A 1 78 ? -4.641 -5.565 3.854 1.00 86.44 78 SER A N 1
ATOM 624 C CA . SER A 1 78 ? -3.857 -4.898 4.897 1.00 86.44 78 SER A CA 1
ATOM 625 C C . SER A 1 78 ? -4.448 -3.556 5.331 1.00 86.44 78 SER A C 1
ATOM 627 O O . SER A 1 78 ? -4.536 -3.327 6.533 1.00 86.44 78 SER A O 1
ATOM 629 N N . ARG A 1 79 ? -4.918 -2.683 4.420 1.00 86.31 79 ARG A N 1
ATOM 630 C CA . ARG A 1 79 ? -5.592 -1.446 4.874 1.00 86.31 79 ARG A CA 1
ATOM 631 C C . ARG A 1 79 ? -6.912 -1.755 5.573 1.00 86.31 79 ARG A C 1
ATOM 633 O O . ARG A 1 79 ? -7.188 -1.176 6.615 1.00 86.31 79 ARG A O 1
ATOM 640 N N . ILE A 1 80 ? -7.699 -2.693 5.048 1.00 89.31 80 ILE A N 1
ATOM 641 C CA . ILE A 1 80 ? -8.959 -3.138 5.661 1.00 89.31 80 ILE A CA 1
ATOM 642 C C . ILE A 1 80 ? -8.719 -3.698 7.080 1.00 89.31 80 ILE A C 1
ATOM 644 O O . ILE A 1 80 ? -9.506 -3.430 7.985 1.00 89.31 80 ILE A O 1
ATOM 648 N N . GLU A 1 81 ? -7.619 -4.412 7.317 1.00 87.94 81 GLU A N 1
ATOM 649 C CA . GLU A 1 81 ? -7.237 -4.905 8.648 1.00 87.94 81 GLU A CA 1
ATOM 650 C C . GLU A 1 81 ? -6.723 -3.793 9.572 1.00 87.94 81 GLU A C 1
ATOM 652 O O . GLU A 1 81 ? -7.184 -3.716 10.712 1.00 87.94 81 GLU A O 1
ATOM 657 N N . ASN A 1 82 ? -5.866 -2.888 9.085 1.00 83.25 82 ASN A N 1
ATOM 658 C CA . ASN A 1 82 ? -5.391 -1.728 9.848 1.00 83.25 82 ASN A CA 1
ATOM 659 C C . ASN A 1 82 ? -6.557 -0.809 10.285 1.00 83.25 82 ASN A C 1
ATOM 661 O O . ASN A 1 82 ? -6.685 -0.465 11.458 1.00 83.25 82 ASN A O 1
ATOM 665 N N . GLU A 1 83 ? -7.423 -0.416 9.345 1.00 84.06 83 GLU A N 1
ATOM 666 C CA . GLU A 1 83 ? -8.396 0.676 9.521 1.00 84.06 83 GLU A CA 1
ATOM 667 C C . GLU A 1 83 ? -9.779 0.258 10.031 1.00 84.06 83 GLU A C 1
ATOM 669 O O . GLU A 1 83 ? -10.576 1.101 10.465 1.00 84.06 83 GLU A O 1
ATOM 674 N N . LEU A 1 84 ? -10.100 -1.033 9.933 1.00 85.62 84 LEU A N 1
ATOM 675 C CA . LEU A 1 84 ? -11.398 -1.591 10.315 1.00 85.62 84 LEU A CA 1
ATOM 676 C C . LEU A 1 84 ? -11.273 -2.872 11.152 1.00 85.62 84 LEU A C 1
ATOM 678 O O . LEU A 1 84 ? -12.301 -3.427 11.541 1.00 85.62 84 LEU A O 1
ATOM 682 N N . GLY A 1 85 ? -10.067 -3.350 11.479 1.00 82.00 85 GLY A N 1
ATOM 683 C CA . GLY A 1 85 ? -9.847 -4.642 12.143 1.00 82.00 85 GLY A CA 1
ATOM 684 C C . GLY A 1 85 ? -10.524 -4.819 13.509 1.00 82.00 85 GLY A C 1
ATOM 685 O O . GLY A 1 85 ? -10.721 -5.954 13.941 1.00 82.00 85 GLY A O 1
ATOM 686 N N . ASN A 1 86 ? -10.945 -3.745 14.187 1.00 76.69 86 ASN A N 1
ATOM 687 C CA . ASN A 1 86 ? -11.784 -3.809 15.394 1.00 76.69 86 ASN A CA 1
ATOM 688 C C . ASN A 1 86 ? -13.290 -3.998 15.099 1.00 76.69 86 ASN A C 1
ATOM 690 O O . ASN A 1 86 ? -14.030 -4.444 15.977 1.00 76.69 86 ASN A O 1
ATOM 694 N N . LEU A 1 87 ? -13.739 -3.679 13.882 1.00 79.25 87 LEU A N 1
ATOM 695 C CA . LEU A 1 87 ? -15.129 -3.739 13.411 1.00 79.25 87 LEU A CA 1
ATOM 696 C C . LEU A 1 87 ? -15.411 -4.898 12.444 1.00 79.25 87 LEU A C 1
ATOM 698 O O . LEU A 1 87 ? -16.578 -5.254 12.285 1.00 79.25 87 LEU A O 1
ATOM 702 N N . ILE A 1 88 ? -14.403 -5.479 11.786 1.00 87.50 88 ILE A N 1
ATOM 703 C CA . ILE A 1 88 ? -14.597 -6.511 10.752 1.00 87.50 88 ILE A CA 1
ATOM 704 C C . ILE A 1 88 ? -13.595 -7.668 10.845 1.00 87.50 88 ILE A C 1
ATOM 706 O O . ILE A 1 88 ? -12.538 -7.565 11.466 1.00 87.50 88 ILE A O 1
ATOM 710 N N . SER A 1 89 ? -13.955 -8.778 10.203 1.00 88.62 89 SER A N 1
ATOM 711 C CA . SER A 1 89 ? -13.146 -9.979 10.015 1.00 88.62 89 SER A CA 1
ATOM 712 C C . SER A 1 89 ? -13.179 -10.346 8.535 1.00 88.62 89 SER A C 1
ATOM 714 O O . SER A 1 89 ? -14.233 -10.701 7.999 1.00 88.62 89 SER A O 1
ATOM 716 N N . ILE A 1 90 ? -12.031 -10.272 7.862 1.00 90.00 90 ILE A N 1
ATOM 717 C CA . ILE A 1 90 ? -11.918 -10.735 6.478 1.00 90.00 90 ILE A CA 1
ATOM 718 C C . ILE A 1 90 ? -12.054 -12.259 6.492 1.00 90.00 90 ILE A C 1
ATOM 720 O O . ILE A 1 90 ? -11.274 -12.956 7.130 1.00 90.00 90 ILE A O 1
ATOM 724 N N . THR A 1 91 ? -13.092 -12.771 5.837 1.00 88.81 91 THR A N 1
ATOM 725 C CA . THR A 1 91 ? -13.384 -14.212 5.780 1.00 88.81 91 THR A CA 1
ATOM 726 C C . THR A 1 91 ? -12.617 -14.893 4.650 1.00 88.81 91 THR A C 1
ATOM 728 O O . THR A 1 91 ? -12.269 -16.066 4.763 1.00 88.81 91 THR A O 1
ATOM 731 N N . ASP A 1 92 ? -12.374 -14.168 3.555 1.00 87.75 92 ASP A N 1
ATOM 732 C CA . ASP A 1 92 ? -11.605 -14.632 2.402 1.00 87.75 92 ASP A CA 1
ATOM 733 C C . ASP A 1 92 ? -11.193 -13.445 1.508 1.00 87.75 92 ASP A C 1
ATOM 735 O O . ASP A 1 92 ? -11.796 -12.365 1.573 1.00 87.75 92 ASP A O 1
ATOM 739 N N . VAL A 1 93 ? -10.202 -13.661 0.641 1.00 87.56 93 VAL A N 1
ATOM 740 C CA . VAL A 1 93 ? -9.728 -12.688 -0.353 1.00 87.56 93 VAL A CA 1
ATOM 741 C C . VAL A 1 93 ? -9.589 -13.379 -1.710 1.00 87.56 93 VAL A C 1
ATOM 743 O O . VAL A 1 93 ? -8.683 -14.185 -1.914 1.00 87.56 93 VAL A O 1
ATOM 746 N N . ILE A 1 94 ? -10.488 -13.072 -2.650 1.00 85.25 94 ILE A N 1
ATOM 747 C CA . ILE A 1 94 ? -10.665 -13.856 -3.885 1.00 85.25 94 ILE A CA 1
ATOM 748 C C . ILE A 1 94 ? -10.533 -13.025 -5.169 1.00 85.25 94 ILE A C 1
ATOM 750 O O . ILE A 1 94 ? -10.787 -11.817 -5.195 1.00 85.25 94 ILE A O 1
ATOM 754 N N . GLY A 1 95 ? -10.182 -13.682 -6.278 1.00 83.19 95 GLY A N 1
ATOM 755 C CA . GLY A 1 95 ? -10.324 -13.100 -7.611 1.00 83.19 95 GLY A CA 1
ATOM 756 C C . GLY A 1 95 ? -11.783 -13.066 -8.086 1.00 83.19 95 GLY A C 1
ATOM 757 O O . GLY A 1 95 ? -12.578 -13.945 -7.756 1.00 83.19 95 GLY A O 1
ATOM 758 N N . TYR A 1 96 ? -12.127 -12.099 -8.942 1.00 80.69 96 TYR A N 1
ATOM 759 C CA . TYR A 1 96 ? -13.455 -11.972 -9.573 1.00 80.69 96 TYR A CA 1
ATOM 760 C C . TYR A 1 96 ? -14.011 -13.278 -10.179 1.00 80.69 96 TYR A C 1
ATOM 762 O O . TYR A 1 96 ? -15.205 -13.555 -10.119 1.00 80.69 96 TYR A O 1
ATOM 770 N N . TYR A 1 97 ? -13.138 -14.103 -10.760 1.00 77.38 97 TYR A N 1
ATOM 771 C CA . TYR A 1 97 ? -13.493 -15.369 -11.412 1.00 77.38 97 TYR A CA 1
ATOM 772 C C . TYR A 1 97 ? -13.781 -16.522 -10.426 1.00 77.38 97 TYR A C 1
ATOM 774 O O . TYR A 1 97 ? -14.076 -17.631 -10.866 1.00 77.38 97 TYR A O 1
ATOM 782 N N . GLU A 1 98 ? -13.680 -16.281 -9.116 1.00 81.31 98 GLU A N 1
ATOM 783 C CA . GLU A 1 98 ? -13.860 -17.275 -8.045 1.00 81.31 98 GLU A CA 1
ATOM 784 C C . GLU A 1 98 ? -15.171 -17.067 -7.268 1.00 81.31 98 GLU A C 1
ATOM 786 O O . GLU A 1 98 ? -15.526 -17.894 -6.427 1.00 81.31 98 GLU A O 1
ATOM 791 N N . ILE A 1 99 ? -15.903 -15.982 -7.556 1.00 84.75 99 ILE A N 1
ATOM 792 C CA . ILE A 1 99 ? -17.183 -15.638 -6.924 1.00 84.75 99 ILE A CA 1
ATOM 793 C C . ILE A 1 99 ? -18.193 -16.767 -7.150 1.00 84.75 99 ILE A C 1
ATOM 795 O O . ILE A 1 99 ? -18.479 -17.152 -8.284 1.00 84.75 99 ILE A O 1
ATOM 799 N N . ASN A 1 100 ? -18.750 -17.291 -6.059 1.00 84.69 100 ASN A N 1
ATOM 800 C CA . ASN A 1 100 ? -19.778 -18.326 -6.080 1.00 84.69 100 ASN A CA 1
ATOM 801 C C . ASN A 1 100 ? -20.600 -18.315 -4.782 1.00 84.69 100 ASN A C 1
ATOM 803 O O . ASN A 1 100 ? -20.157 -17.788 -3.758 1.00 84.69 100 ASN A O 1
ATOM 807 N N . ASP A 1 101 ? -21.767 -18.960 -4.814 1.00 82.81 101 ASP A N 1
ATOM 808 C CA . ASP A 1 101 ? -22.721 -19.017 -3.700 1.00 82.81 101 ASP A CA 1
ATOM 809 C C . ASP A 1 101 ? -22.148 -19.602 -2.400 1.00 82.81 101 ASP A C 1
ATOM 811 O O . ASP A 1 101 ? -22.728 -19.387 -1.341 1.00 82.81 101 ASP A O 1
ATOM 815 N N . GLU A 1 102 ? -21.044 -20.358 -2.428 1.00 85.25 102 GLU A N 1
ATOM 816 C CA . GLU A 1 102 ? -20.418 -20.887 -1.210 1.00 85.25 102 GLU A CA 1
ATOM 817 C C . GLU A 1 102 ? -19.530 -19.847 -0.525 1.00 85.25 102 GLU A C 1
ATOM 819 O O . GLU A 1 102 ? -19.611 -19.698 0.693 1.00 85.25 102 GLU A O 1
ATOM 824 N N . LYS A 1 103 ? -18.753 -19.078 -1.302 1.00 84.75 103 LYS A N 1
ATOM 825 C CA . LYS A 1 103 ? -17.919 -17.967 -0.802 1.00 84.75 103 LYS A CA 1
ATOM 826 C C . LYS A 1 103 ? -18.751 -16.804 -0.243 1.00 84.75 103 LYS A C 1
ATOM 828 O O . LYS A 1 103 ? -18.250 -16.037 0.567 1.00 84.75 103 LYS A O 1
ATOM 833 N N . LEU A 1 104 ? -20.020 -16.689 -0.647 1.00 84.25 104 LEU A N 1
ATOM 834 C CA . LEU A 1 104 ? -20.957 -15.658 -0.181 1.00 84.25 104 LEU A CA 1
ATOM 835 C C . LEU A 1 104 ? -21.735 -16.046 1.098 1.00 84.25 104 LEU A C 1
ATOM 837 O O . LEU A 1 104 ? -22.456 -15.215 1.652 1.00 84.25 104 LEU A O 1
ATOM 841 N N . LYS A 1 105 ? -21.626 -17.287 1.599 1.00 84.50 105 LYS A N 1
ATOM 842 C CA . LYS A 1 105 ? -22.383 -17.747 2.783 1.00 84.50 105 LYS A CA 1
ATOM 843 C C . LYS A 1 105 ? -21.860 -17.119 4.075 1.00 84.50 105 LYS A C 1
ATOM 845 O O . LYS A 1 105 ? -20.775 -17.453 4.536 1.00 84.50 105 LYS A O 1
ATOM 850 N N . GLY A 1 106 ? -22.699 -16.308 4.719 1.00 82.19 106 GLY A N 1
ATOM 851 C CA . GLY A 1 106 ? -22.405 -15.710 6.028 1.00 82.19 106 GLY A CA 1
ATOM 852 C C . GLY A 1 106 ? -21.540 -14.450 5.974 1.00 82.19 106 GLY A C 1
ATOM 853 O O . GLY A 1 106 ? -21.122 -13.978 7.026 1.00 82.19 106 GLY A O 1
ATOM 854 N N . ILE A 1 107 ? -21.299 -13.920 4.772 1.00 89.62 107 ILE A N 1
ATOM 855 C CA . ILE A 1 107 ? -20.687 -12.612 4.534 1.00 89.62 107 ILE A CA 1
ATOM 856 C C . ILE A 1 107 ? -21.747 -11.524 4.755 1.00 89.62 107 ILE A C 1
ATOM 858 O O . ILE A 1 107 ? -22.853 -11.630 4.226 1.00 89.62 107 ILE A O 1
ATOM 862 N N . ASP A 1 108 ? -21.409 -10.482 5.513 1.00 85.44 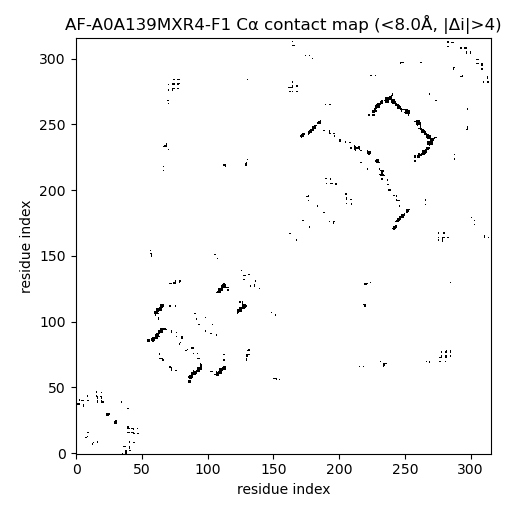108 ASP A N 1
ATOM 863 C CA . ASP A 1 108 ? -22.284 -9.333 5.771 1.00 85.44 108 ASP A CA 1
ATOM 864 C C . ASP A 1 108 ? -22.207 -8.293 4.641 1.00 85.44 108 ASP A C 1
ATOM 866 O O . ASP A 1 108 ? -23.230 -7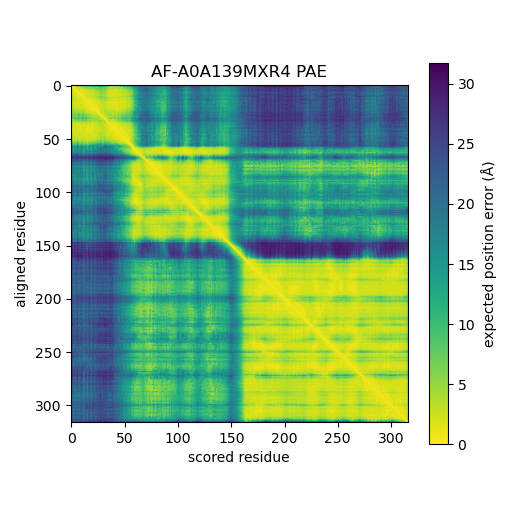.717 4.269 1.00 85.44 108 ASP A O 1
ATOM 870 N N . PHE A 1 109 ? -21.013 -8.063 4.076 1.00 89.19 109 PHE A N 1
ATOM 871 C CA . PHE A 1 109 ? -20.797 -7.219 2.893 1.00 89.19 109 PHE A CA 1
ATOM 872 C C . PHE A 1 109 ? -19.500 -7.555 2.135 1.00 89.19 109 PHE A C 1
ATOM 874 O O . PHE A 1 109 ? -18.593 -8.214 2.648 1.00 89.19 109 PHE A O 1
ATOM 881 N N . ILE A 1 110 ? -19.414 -7.077 0.893 1.00 90.38 110 ILE A N 1
ATOM 882 C CA . ILE A 1 110 ? -18.245 -7.186 0.012 1.00 90.38 110 ILE A CA 1
ATOM 883 C C . ILE A 1 110 ? -17.506 -5.847 -0.044 1.00 90.38 110 ILE A C 1
ATOM 885 O O . ILE A 1 110 ? -18.137 -4.794 -0.140 1.00 90.38 110 ILE A O 1
ATOM 889 N N . VAL A 1 111 ? -16.174 -5.899 -0.093 1.00 91.81 111 VAL A N 1
ATOM 890 C CA . VAL A 1 111 ? -15.328 -4.778 -0.537 1.00 91.81 111 VAL A CA 1
ATOM 891 C C . VAL A 1 111 ? -14.570 -5.215 -1.788 1.00 91.81 111 VAL A C 1
ATOM 893 O O . VAL A 1 111 ? -14.030 -6.323 -1.819 1.00 91.81 111 VAL A O 1
ATOM 896 N N . SER A 1 112 ? -14.539 -4.395 -2.843 1.00 89.06 112 SER A N 1
ATOM 897 C CA . SER A 1 112 ? -13.918 -4.787 -4.110 1.00 89.06 112 SER A CA 1
ATOM 898 C C . SER A 1 112 ? -13.096 -3.695 -4.783 1.00 89.06 112 SER A C 1
ATOM 900 O O . SER A 1 112 ? -13.548 -2.565 -4.906 1.00 89.06 112 SER A O 1
ATOM 902 N N . SER A 1 113 ? -11.918 -4.067 -5.302 1.00 87.06 113 SER A N 1
ATOM 903 C CA . SER A 1 113 ? -11.038 -3.171 -6.074 1.00 87.06 113 SER A CA 1
ATOM 904 C C . SER A 1 113 ? -11.395 -3.050 -7.568 1.00 87.06 113 SER A C 1
ATOM 906 O O . SER A 1 113 ? -10.555 -2.636 -8.376 1.00 87.06 113 SER A O 1
ATOM 908 N N . ILE A 1 114 ? -12.612 -3.459 -7.948 1.00 83.75 114 ILE A N 1
ATOM 909 C CA . ILE A 1 114 ? -13.173 -3.395 -9.306 1.00 83.75 114 ILE A CA 1
ATOM 910 C C . ILE A 1 114 ? -14.681 -3.138 -9.275 1.00 83.75 114 ILE A C 1
ATOM 912 O O . ILE A 1 114 ? -15.362 -3.519 -8.327 1.00 83.75 114 ILE A O 1
ATOM 916 N N . ASP A 1 115 ? -15.212 -2.572 -10.361 1.00 81.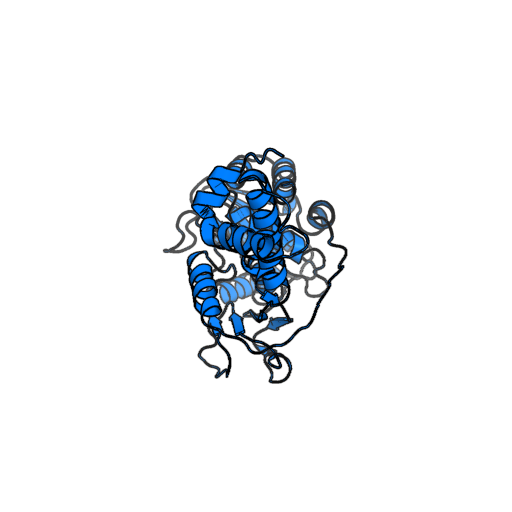56 115 ASP A N 1
ATOM 917 C CA . ASP A 1 115 ? -16.656 -2.436 -10.557 1.00 81.56 115 ASP A CA 1
ATOM 918 C C . ASP A 1 115 ? -17.345 -3.805 -10.713 1.00 81.56 115 ASP A C 1
ATOM 920 O O . ASP A 1 115 ? -17.171 -4.518 -11.709 1.00 81.56 115 ASP A O 1
ATOM 924 N N . LEU A 1 116 ? -18.168 -4.150 -9.721 1.00 81.06 116 LEU A N 1
ATOM 925 C CA . LEU A 1 116 ? -18.993 -5.356 -9.698 1.00 81.06 116 LEU A CA 1
ATOM 926 C C . LEU A 1 116 ? -20.457 -5.110 -10.108 1.00 81.06 116 LEU A C 1
ATOM 928 O O . LEU A 1 116 ? -21.246 -6.052 -10.056 1.00 81.06 116 LEU A O 1
ATOM 932 N N . SER A 1 117 ? -20.834 -3.908 -10.568 1.00 73.81 117 SER A N 1
ATOM 933 C CA . SER A 1 117 ? -22.224 -3.528 -10.926 1.00 73.81 117 SER A CA 1
ATOM 934 C C . SER A 1 117 ? -22.867 -4.396 -12.019 1.00 73.81 117 SER A C 1
ATOM 936 O O . SER A 1 117 ? -24.079 -4.367 -12.226 1.00 73.81 117 SER A O 1
ATOM 938 N N . ASN A 1 118 ? -22.052 -5.185 -12.722 1.00 71.81 118 ASN A N 1
ATOM 939 C CA . ASN A 1 118 ? -22.462 -6.177 -13.716 1.00 71.81 118 ASN A CA 1
ATOM 940 C C . ASN A 1 118 ? -23.053 -7.463 -13.093 1.00 71.81 118 ASN A C 1
ATOM 942 O O . ASN A 1 118 ? -23.615 -8.292 -13.811 1.00 71.81 118 ASN A O 1
ATOM 946 N N . LEU A 1 119 ? -22.909 -7.645 -11.777 1.00 75.12 119 LEU A N 1
ATOM 947 C CA . LEU A 1 119 ? -23.412 -8.770 -10.990 1.00 75.12 119 LEU A CA 1
ATOM 948 C C . LEU A 1 119 ? -24.449 -8.285 -9.965 1.00 75.12 119 LEU A C 1
ATOM 950 O O . LEU A 1 119 ? -24.413 -7.148 -9.503 1.00 75.12 119 LEU A O 1
ATOM 954 N N . ILE A 1 120 ? -25.374 -9.168 -9.584 1.00 71.69 120 ILE A N 1
ATOM 955 C CA . ILE A 1 120 ? -26.412 -8.877 -8.587 1.00 71.69 120 ILE A CA 1
ATOM 956 C C . ILE A 1 120 ? -26.068 -9.619 -7.296 1.00 71.69 120 ILE A C 1
ATOM 958 O O . ILE A 1 120 ? -25.999 -10.847 -7.292 1.00 71.69 120 ILE A O 1
ATOM 962 N N . PHE A 1 121 ? -25.904 -8.876 -6.202 1.00 77.38 121 PHE A N 1
ATOM 963 C CA . PHE A 1 121 ? -25.670 -9.416 -4.863 1.00 77.38 121 PHE A CA 1
ATOM 964 C C . PHE A 1 121 ? -26.843 -9.092 -3.933 1.00 77.38 121 PHE A C 1
ATOM 966 O O . PHE A 1 121 ? -27.498 -8.060 -4.064 1.00 77.38 121 PHE A O 1
ATOM 973 N N . ASN A 1 122 ? -27.092 -9.970 -2.960 1.00 72.12 122 ASN A N 1
ATOM 974 C CA . ASN A 1 122 ? -28.084 -9.763 -1.898 1.00 72.12 122 ASN A CA 1
ATOM 975 C C . ASN A 1 122 ? -27.502 -9.094 -0.635 1.00 72.12 122 ASN A C 1
ATOM 977 O O . ASN A 1 122 ? -28.213 -8.952 0.358 1.00 72.12 122 ASN A O 1
ATOM 981 N N . ILE A 1 123 ? -26.231 -8.694 -0.686 1.00 81.44 123 ILE A N 1
ATOM 982 C CA . ILE A 1 123 ? -25.470 -8.019 0.371 1.00 81.44 123 ILE A CA 1
ATOM 983 C C . ILE A 1 123 ? -24.826 -6.742 -0.200 1.00 81.44 123 ILE A C 1
ATOM 985 O O . ILE A 1 123 ? -24.652 -6.669 -1.421 1.00 81.44 123 ILE A O 1
ATOM 989 N N . PRO A 1 124 ? -24.482 -5.735 0.627 1.00 82.81 124 PRO A N 1
ATOM 990 C CA . PRO A 1 124 ? -23.814 -4.523 0.158 1.00 82.81 124 PRO A CA 1
ATOM 991 C C . PRO A 1 124 ? -22.476 -4.826 -0.522 1.00 82.81 124 PRO A C 1
ATOM 993 O O . PRO A 1 124 ? -21.761 -5.751 -0.131 1.00 82.81 124 PRO A O 1
ATOM 996 N N . VAL A 1 125 ? -22.133 -4.010 -1.518 1.00 88.06 125 VAL A N 1
ATOM 997 C CA . VAL A 1 125 ? -20.867 -4.072 -2.252 1.00 88.06 125 VAL A CA 1
ATOM 998 C C . VAL A 1 125 ? -20.269 -2.674 -2.282 1.00 88.06 125 VAL A C 1
ATOM 1000 O O . VAL A 1 125 ? -20.836 -1.779 -2.905 1.00 88.06 125 VAL A O 1
ATOM 1003 N N . PHE A 1 126 ? -19.119 -2.498 -1.640 1.00 88.56 126 PHE A N 1
ATOM 1004 C CA . PHE A 1 126 ? -18.345 -1.263 -1.708 1.00 88.56 126 PHE A CA 1
ATOM 1005 C C . PHE A 1 126 ? -17.269 -1.424 -2.783 1.00 88.56 126 PHE A C 1
ATOM 1007 O O . PHE A 1 126 ? -16.341 -2.218 -2.622 1.00 88.56 126 PHE A O 1
ATOM 1014 N N . THR A 1 127 ? -17.427 -0.717 -3.903 1.00 88.31 127 THR A N 1
ATOM 1015 C CA . THR A 1 127 ? -16.392 -0.628 -4.944 1.00 88.31 127 THR A CA 1
ATOM 1016 C C . THR A 1 127 ? -15.441 0.497 -4.565 1.00 88.31 127 THR A C 1
ATOM 1018 O O . THR A 1 127 ? -15.892 1.621 -4.376 1.00 88.31 127 THR A O 1
ATOM 1021 N N . VAL A 1 128 ? -14.155 0.186 -4.430 1.00 86.94 128 VAL A N 1
ATOM 1022 C CA . VAL A 1 128 ? -13.135 1.075 -3.859 1.00 86.94 128 VAL A CA 1
ATOM 1023 C C . VAL A 1 128 ? -11.811 0.974 -4.624 1.00 86.94 128 VAL A C 1
ATOM 1025 O O . VAL A 1 128 ? -11.604 0.085 -5.458 1.00 86.94 128 VAL A O 1
ATOM 1028 N N . SER A 1 129 ? -10.883 1.878 -4.340 1.00 81.94 129 SER A N 1
ATOM 1029 C CA . SER A 1 129 ? -9.481 1.780 -4.733 1.00 81.94 129 SER A CA 1
ATOM 1030 C C . SER A 1 129 ? -8.802 0.546 -4.119 1.00 81.94 129 SER A C 1
ATOM 1032 O O . SER A 1 129 ? -9.315 -0.107 -3.212 1.00 81.94 129 SER A O 1
ATOM 1034 N N . VAL A 1 130 ? -7.591 0.221 -4.580 1.00 77.88 130 VAL A N 1
ATOM 1035 C CA . VAL A 1 130 ? -6.792 -0.886 -4.013 1.00 77.88 130 VAL A CA 1
ATOM 1036 C C . VAL A 1 130 ? -6.383 -0.634 -2.556 1.00 77.88 130 VAL A C 1
ATOM 1038 O O . VAL A 1 130 ? -5.955 -1.563 -1.880 1.00 77.88 130 VAL A O 1
ATOM 1041 N N . PHE A 1 131 ? -6.523 0.593 -2.058 1.00 72.94 131 PHE A N 1
ATOM 1042 C CA . PHE A 1 131 ? -6.109 0.958 -0.707 1.00 72.94 131 PHE A CA 1
ATOM 1043 C C . PHE A 1 131 ? -7.245 1.215 0.253 1.00 72.94 131 PHE A C 1
ATOM 1045 O O . PHE A 1 131 ? -6.966 1.181 1.440 1.00 72.94 131 PHE A O 1
ATOM 1052 N N . LEU A 1 132 ? -8.467 1.478 -0.224 1.00 83.19 132 LEU A N 1
ATOM 1053 C CA . LEU A 1 132 ? -9.523 2.089 0.582 1.00 83.19 132 LEU A CA 1
ATOM 1054 C C . LEU A 1 132 ? -9.070 3.478 1.095 1.00 83.19 132 LEU A C 1
ATOM 1056 O O . LEU A 1 132 ? -8.537 3.607 2.198 1.00 83.19 132 LEU A O 1
ATOM 1060 N N . THR A 1 133 ? -9.235 4.513 0.258 1.00 82.06 133 THR A N 1
ATOM 1061 C CA . THR A 1 133 ? -8.883 5.906 0.605 1.00 82.06 133 THR A CA 1
ATOM 1062 C C . THR A 1 133 ? -9.705 6.398 1.791 1.00 82.06 133 THR A C 1
ATOM 1064 O O . THR A 1 133 ? -10.765 5.851 2.077 1.00 82.06 133 THR A O 1
ATOM 1067 N N . ASP A 1 134 ? -9.278 7.468 2.460 1.00 79.38 134 ASP A N 1
ATOM 1068 C CA . ASP A 1 134 ? -9.991 7.978 3.636 1.00 79.38 134 ASP A CA 1
ATOM 1069 C C . ASP A 1 134 ? -11.459 8.354 3.345 1.00 79.38 134 ASP A C 1
ATOM 1071 O O . ASP A 1 134 ? -12.313 8.182 4.213 1.00 79.38 134 ASP A O 1
ATOM 1075 N N . GLU A 1 135 ? -11.787 8.802 2.127 1.00 80.06 135 GLU A N 1
ATOM 1076 C CA . GLU A 1 135 ? -13.170 9.078 1.705 1.00 80.06 135 GLU A CA 1
ATOM 1077 C C . GLU A 1 135 ? -13.984 7.782 1.546 1.00 80.06 135 GLU A C 1
ATOM 1079 O O . GLU A 1 135 ? -15.046 7.641 2.156 1.00 80.06 135 GLU A O 1
ATOM 1084 N N . GLU A 1 136 ? -13.446 6.793 0.823 1.00 85.31 136 GLU A N 1
ATOM 1085 C CA . GLU A 1 136 ? -14.046 5.456 0.667 1.00 85.31 136 GLU A CA 1
ATOM 1086 C C . GLU A 1 136 ? -14.204 4.753 2.032 1.00 85.31 136 GLU A C 1
ATOM 1088 O O . GLU A 1 136 ? -15.194 4.074 2.315 1.00 85.31 136 GLU A O 1
ATOM 1093 N N . LEU A 1 137 ? -13.238 4.960 2.924 1.00 85.25 137 LEU A N 1
ATOM 1094 C CA . LEU A 1 137 ? -13.206 4.451 4.284 1.00 85.25 137 LEU A CA 1
ATOM 1095 C C . LEU A 1 137 ? -14.279 5.092 5.166 1.00 85.25 137 LEU A C 1
ATOM 1097 O O . LEU A 1 137 ? -14.911 4.378 5.948 1.00 85.25 137 LEU A O 1
ATOM 1101 N N . GLN A 1 138 ? -14.515 6.405 5.053 1.00 81.62 138 GLN A N 1
ATOM 1102 C CA . GLN A 1 138 ? -15.649 7.044 5.723 1.00 81.62 138 GLN A CA 1
ATOM 1103 C C . GLN A 1 138 ? -16.986 6.577 5.135 1.00 81.62 138 GLN A C 1
ATOM 1105 O O . GLN A 1 138 ? -17.927 6.383 5.905 1.00 81.62 138 GLN A O 1
ATOM 1110 N N . GLU A 1 139 ? -17.090 6.324 3.825 1.00 84.06 139 GLU A N 1
ATOM 1111 C CA . GLU A 1 139 ? -18.307 5.754 3.227 1.00 84.06 139 GLU A CA 1
ATOM 1112 C C . GLU A 1 139 ? -18.614 4.358 3.795 1.00 84.06 139 GLU A C 1
ATOM 1114 O O . GLU A 1 139 ? -19.753 4.102 4.209 1.00 84.06 139 GLU A O 1
ATOM 1119 N N . ILE A 1 140 ? -17.605 3.483 3.916 1.00 85.25 140 ILE A N 1
ATOM 1120 C CA . ILE A 1 140 ? -17.757 2.186 4.592 1.00 85.25 140 ILE A CA 1
ATOM 1121 C C . ILE A 1 140 ? -18.111 2.392 6.071 1.00 85.25 140 ILE A C 1
ATOM 1123 O O . ILE A 1 140 ? -19.134 1.866 6.512 1.00 85.25 140 ILE A O 1
ATOM 1127 N N . LYS A 1 141 ? -17.333 3.173 6.840 1.00 81.44 141 LYS A N 1
ATOM 1128 C CA . LYS A 1 141 ? -17.557 3.411 8.286 1.00 81.44 141 LYS A CA 1
ATOM 1129 C C . LYS A 1 141 ? -18.958 3.983 8.568 1.00 81.44 141 LYS A C 1
ATOM 1131 O O . LYS A 1 141 ? -19.611 3.554 9.521 1.00 81.44 141 LYS A O 1
ATOM 1136 N N . HIS A 1 142 ? -19.463 4.874 7.714 1.00 78.50 142 HIS A N 1
ATOM 1137 C CA . HIS A 1 142 ? -20.832 5.390 7.772 1.00 78.50 142 HIS A CA 1
ATOM 1138 C C . HIS A 1 142 ? -21.864 4.301 7.442 1.00 78.50 142 HIS A C 1
ATOM 1140 O O . HIS A 1 142 ? -22.796 4.072 8.217 1.00 78.50 142 HIS A O 1
ATOM 1146 N N . SER A 1 143 ? -21.688 3.580 6.334 1.00 75.81 143 SER A N 1
ATOM 1147 C CA . SER A 1 143 ? -22.645 2.571 5.867 1.00 75.81 143 SER A CA 1
ATOM 1148 C C . SER A 1 143 ? -22.789 1.392 6.834 1.00 75.81 143 SER A C 1
ATOM 1150 O O . SER A 1 143 ? -23.912 1.003 7.167 1.00 75.81 143 SER A O 1
ATOM 1152 N N . ILE A 1 144 ? -21.681 0.872 7.376 1.00 77.38 144 ILE A N 1
ATOM 1153 C CA . ILE A 1 144 ? -21.709 -0.208 8.377 1.00 77.38 144 ILE A CA 1
ATOM 1154 C C . ILE A 1 144 ? -22.297 0.241 9.721 1.00 77.38 144 ILE A C 1
ATOM 1156 O O . ILE A 1 144 ? -22.726 -0.604 10.500 1.00 77.38 144 ILE A O 1
ATOM 1160 N N . SER A 1 145 ? -22.390 1.547 10.003 1.00 66.00 145 SER A N 1
ATOM 1161 C CA . SER A 1 145 ? -23.092 2.045 11.200 1.00 66.00 145 SER A CA 1
ATOM 1162 C C . SER A 1 145 ? -24.618 1.866 11.120 1.00 66.00 145 SER A C 1
ATOM 1164 O O . SER A 1 145 ? -25.303 1.859 12.144 1.00 66.00 145 SER A O 1
ATOM 1166 N N . HIS A 1 146 ? -25.161 1.682 9.910 1.00 57.28 146 HIS A N 1
ATOM 1167 C CA . HIS A 1 146 ? -26.585 1.440 9.667 1.00 57.28 146 HIS A CA 1
ATOM 1168 C C . HIS A 1 146 ? -26.932 -0.047 9.479 1.00 57.28 146 HIS A C 1
ATOM 1170 O O . HIS A 1 146 ? -28.103 -0.423 9.618 1.00 57.28 146 HIS A O 1
ATOM 1176 N N . LEU A 1 147 ? -25.935 -0.906 9.231 1.00 61.00 147 LEU A N 1
ATOM 1177 C CA . LEU A 1 147 ? -26.089 -2.361 9.143 1.00 61.00 147 LEU A CA 1
ATOM 1178 C C . LEU A 1 147 ? -26.324 -2.980 10.532 1.00 61.00 147 LEU A C 1
ATOM 1180 O O . LEU A 1 147 ? -25.433 -3.561 11.137 1.00 61.00 147 LEU A O 1
ATOM 1184 N N . ASN A 1 148 ? -27.555 -2.890 11.042 1.00 47.62 148 ASN A N 1
ATOM 1185 C CA . ASN A 1 148 ? -27.973 -3.571 12.272 1.00 47.62 148 ASN A CA 1
ATOM 1186 C C . ASN A 1 148 ? -27.984 -5.103 12.073 1.00 47.62 148 ASN A C 1
ATOM 1188 O O . ASN A 1 148 ? -29.035 -5.691 11.811 1.00 47.62 148 ASN A O 1
ATOM 1192 N N . THR A 1 149 ? -26.822 -5.754 12.165 1.00 44.88 149 THR A N 1
ATOM 1193 C CA . THR A 1 149 ? -26.663 -7.170 11.815 1.00 44.88 149 THR A CA 1
ATOM 1194 C C . THR A 1 149 ? -27.154 -8.142 12.880 1.00 44.88 149 THR A C 1
ATOM 1196 O O . THR A 1 149 ? -26.936 -8.017 14.090 1.00 44.88 149 THR A O 1
ATOM 1199 N N . SER A 1 150 ? -27.803 -9.190 12.383 1.00 39.59 150 SER A N 1
ATOM 1200 C CA . SER A 1 150 ? -28.153 -10.385 13.132 1.00 39.59 150 SER A CA 1
ATOM 1201 C C . SER A 1 150 ? -26.944 -11.312 13.276 1.00 39.59 150 SER A C 1
ATOM 1203 O O . SER A 1 150 ? -26.538 -11.953 12.314 1.00 39.59 150 SER A O 1
ATOM 1205 N N . THR A 1 151 ? -26.438 -11.418 14.503 1.00 42.72 151 THR A N 1
ATOM 1206 C CA . THR A 1 151 ? -25.698 -12.551 15.092 1.00 42.72 151 THR A CA 1
ATOM 1207 C C . THR A 1 151 ? -25.045 -13.567 14.134 1.00 42.72 151 THR A C 1
ATOM 1209 O O . THR A 1 151 ? -25.705 -14.490 13.656 1.00 42.72 151 THR A O 1
ATOM 1212 N N . SER A 1 152 ? -23.714 -13.537 14.020 1.00 35.72 152 SER A N 1
ATOM 1213 C CA . SER A 1 152 ? -22.907 -14.712 13.647 1.00 35.72 152 SER A CA 1
ATOM 1214 C C . SER A 1 152 ? -21.544 -14.685 14.340 1.00 35.72 152 SER A C 1
ATOM 1216 O O . SER A 1 152 ? -20.572 -14.147 13.828 1.00 35.72 152 SER A O 1
ATOM 1218 N N . LEU A 1 153 ? -21.472 -15.272 15.539 1.00 34.53 153 LEU A N 1
ATOM 1219 C CA . LEU A 1 153 ? -20.226 -15.379 1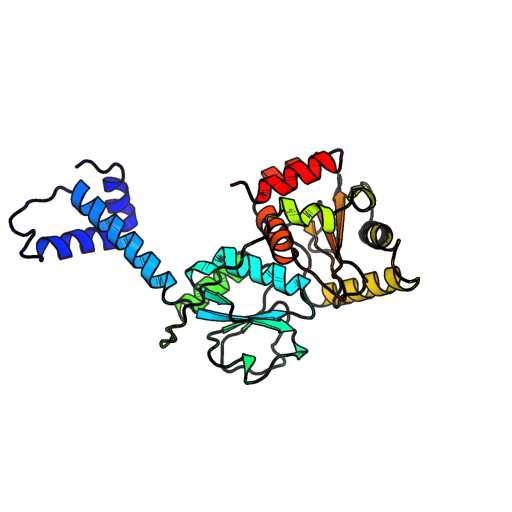6.300 1.00 34.53 153 LEU A CA 1
ATOM 1220 C C . LEU A 1 153 ? -19.322 -16.476 15.722 1.00 34.53 153 LEU A C 1
ATOM 1222 O O . LEU A 1 153 ? -19.572 -17.666 15.929 1.00 34.53 153 LEU A O 1
ATOM 1226 N N . ARG A 1 154 ? -18.221 -16.072 15.087 1.00 36.69 154 ARG A N 1
ATOM 1227 C CA . ARG A 1 154 ? -17.022 -16.901 14.925 1.00 36.69 154 ARG A CA 1
ATOM 1228 C C . ARG A 1 154 ? -15.806 -16.125 15.414 1.00 36.69 154 ARG A C 1
ATOM 1230 O O . ARG A 1 154 ? -15.492 -15.068 14.886 1.00 36.69 154 ARG A O 1
ATOM 1237 N N . LYS A 1 155 ? -15.104 -16.680 16.404 1.00 31.89 155 LYS A N 1
ATOM 1238 C CA . LYS A 1 155 ? -13.688 -16.363 16.591 1.00 31.89 155 LYS A CA 1
ATOM 1239 C C . LYS A 1 155 ? -12.924 -17.026 15.449 1.00 31.89 155 LYS A C 1
ATOM 1241 O O . LYS A 1 155 ? -12.977 -18.249 15.331 1.00 31.89 155 LYS A O 1
ATOM 1246 N N . MET A 1 156 ? -12.206 -16.233 14.667 1.00 30.67 156 MET A N 1
ATOM 1247 C CA . MET A 1 156 ? -10.935 -16.670 14.104 1.00 30.67 156 MET A CA 1
ATOM 1248 C C . MET A 1 156 ? -9.847 -16.031 14.961 1.00 30.67 156 MET A C 1
ATOM 1250 O O . MET A 1 156 ? -9.749 -14.810 15.052 1.00 30.67 156 MET A O 1
ATOM 1254 N N . GLU A 1 157 ? -9.118 -16.880 15.677 1.00 33.97 157 GLU A N 1
ATOM 1255 C CA . GLU A 1 157 ? -7.843 -16.542 16.299 1.00 33.97 157 GLU A CA 1
ATOM 1256 C C . GLU A 1 157 ? -6.778 -17.075 15.343 1.00 33.97 157 GLU A C 1
ATOM 1258 O O . GLU A 1 157 ? -6.437 -18.254 15.409 1.00 33.97 157 GLU A O 1
ATOM 1263 N N . ASP A 1 158 ? -6.319 -16.237 14.412 1.00 32.31 158 ASP A N 1
ATOM 1264 C CA . ASP A 1 158 ? -5.127 -16.548 13.624 1.00 32.31 158 ASP A CA 1
ATOM 1265 C C . ASP A 1 158 ? -3.890 -16.184 14.450 1.00 32.31 158 ASP A C 1
ATOM 1267 O O . ASP A 1 158 ? -3.377 -15.070 14.399 1.00 32.31 158 ASP A O 1
ATOM 1271 N N . GLU A 1 159 ? -3.394 -17.156 15.219 1.00 40.31 159 GLU A N 1
ATOM 1272 C CA . GLU A 1 159 ? -1.987 -17.185 15.636 1.00 40.31 159 GLU A CA 1
ATOM 1273 C C . GLU A 1 159 ? -1.120 -17.670 14.458 1.00 40.31 159 GLU A C 1
ATOM 1275 O O . GLU A 1 159 ? -0.449 -18.703 14.525 1.00 40.31 159 GLU A O 1
ATOM 1280 N N . THR A 1 160 ? -1.132 -16.932 13.345 1.00 40.72 160 THR A N 1
ATOM 1281 C CA . THR A 1 160 ? -0.061 -17.044 12.351 1.00 40.72 160 THR A CA 1
ATOM 1282 C C . THR A 1 160 ? 1.189 -16.396 12.928 1.00 40.72 160 THR A C 1
ATOM 1284 O O . THR A 1 160 ? 1.151 -15.244 13.352 1.00 40.72 160 THR A O 1
ATOM 1287 N N . SER A 1 161 ? 2.310 -17.118 12.940 1.00 42.47 161 SER A N 1
ATOM 1288 C CA . SER A 1 161 ? 3.608 -16.533 13.273 1.00 42.47 161 SER A CA 1
ATOM 1289 C C . SER A 1 161 ? 4.035 -15.594 12.145 1.00 42.47 161 SER A C 1
ATOM 1291 O O . SER A 1 161 ? 4.648 -16.046 11.176 1.00 42.47 161 SER A O 1
ATOM 1293 N N . GLU A 1 162 ? 3.658 -14.321 12.255 1.00 54.41 162 GLU A N 1
ATOM 1294 C CA . GLU A 1 162 ? 4.028 -13.271 11.304 1.00 54.41 162 GLU A CA 1
ATOM 1295 C C . GLU A 1 162 ? 5.549 -13.238 11.129 1.00 54.41 162 GLU A C 1
ATOM 1297 O O . GLU A 1 162 ? 6.304 -13.198 12.107 1.00 54.41 162 GLU A O 1
ATOM 1302 N N . LEU A 1 163 ? 6.001 -13.262 9.876 1.00 59.72 163 LEU A N 1
ATOM 1303 C CA . LEU A 1 163 ? 7.394 -12.976 9.563 1.00 59.72 163 LEU A CA 1
ATOM 1304 C C . LEU A 1 163 ? 7.622 -11.481 9.804 1.00 59.72 163 LEU A C 1
ATOM 1306 O O . LEU A 1 163 ? 6.772 -10.652 9.479 1.00 59.72 163 LEU A O 1
ATOM 1310 N N . SER A 1 164 ? 8.766 -11.084 10.356 1.00 81.75 164 SER A N 1
ATOM 1311 C CA . SER A 1 164 ? 9.060 -9.653 10.404 1.00 81.75 164 SER A CA 1
ATOM 1312 C C . SER A 1 164 ? 9.414 -9.150 9.002 1.00 81.75 164 SER A C 1
ATOM 1314 O O . SER A 1 164 ? 10.082 -9.836 8.227 1.00 81.75 164 SER A O 1
ATOM 1316 N N . VAL A 1 165 ? 9.056 -7.900 8.685 1.00 81.38 165 VAL A N 1
ATOM 1317 C CA . VAL A 1 165 ? 9.475 -7.223 7.437 1.00 81.38 165 VAL A CA 1
ATOM 1318 C C . VAL A 1 165 ? 10.988 -7.350 7.200 1.00 81.38 165 VAL A C 1
ATOM 1320 O O . VAL A 1 165 ? 11.432 -7.495 6.065 1.00 81.38 165 VAL A O 1
ATOM 1323 N N . ARG A 1 166 ? 11.785 -7.356 8.276 1.00 86.25 166 ARG A N 1
ATOM 1324 C CA . ARG A 1 166 ? 13.246 -7.531 8.251 1.00 86.25 166 ARG A CA 1
ATOM 1325 C C . ARG A 1 166 ? 13.710 -8.909 7.767 1.00 86.25 166 ARG A C 1
ATOM 1327 O O . ARG A 1 166 ? 14.819 -8.997 7.249 1.00 86.25 166 ARG A O 1
ATOM 1334 N N . GLU A 1 167 ? 12.912 -9.958 7.952 1.00 83.06 167 GLU A N 1
ATOM 1335 C CA . GLU A 1 167 ? 13.240 -11.327 7.531 1.00 83.06 167 GLU A CA 1
ATOM 1336 C C . GLU A 1 167 ? 12.913 -11.573 6.054 1.00 83.06 167 GLU A C 1
ATOM 1338 O O . GLU A 1 167 ? 13.656 -12.292 5.395 1.00 83.06 167 GLU A O 1
ATOM 1343 N N . VAL A 1 168 ? 11.862 -10.939 5.518 1.00 85.81 168 VAL A N 1
ATOM 1344 C CA . VAL A 1 168 ? 11.381 -11.168 4.137 1.00 85.81 168 VAL A CA 1
ATOM 1345 C C . VAL A 1 168 ? 11.838 -10.118 3.118 1.00 85.81 168 VAL A C 1
ATOM 1347 O O . VAL A 1 168 ? 11.789 -10.362 1.914 1.00 85.81 168 VAL A O 1
ATOM 1350 N N . PHE A 1 169 ? 12.312 -8.947 3.556 1.00 91.69 169 PHE A N 1
ATOM 1351 C CA . PHE A 1 169 ? 12.717 -7.864 2.647 1.00 91.69 169 PHE A CA 1
ATOM 1352 C C . PHE A 1 169 ? 13.826 -8.272 1.667 1.00 91.69 169 PHE A C 1
ATOM 1354 O O . PHE A 1 169 ? 13.728 -7.955 0.484 1.00 91.69 169 PHE A O 1
ATOM 1361 N N . ASP A 1 170 ? 14.860 -8.985 2.125 1.00 89.81 170 ASP A N 1
ATOM 1362 C CA . ASP A 1 170 ? 16.030 -9.315 1.292 1.00 89.81 170 ASP A CA 1
ATOM 1363 C C . ASP A 1 170 ? 15.736 -10.377 0.207 1.00 89.81 170 ASP A C 1
ATOM 1365 O O . ASP A 1 170 ? 16.497 -10.486 -0.757 1.00 89.81 170 ASP A O 1
ATOM 1369 N N . ASP A 1 171 ? 14.628 -11.122 0.317 1.00 86.94 171 ASP A N 1
ATOM 1370 C CA . ASP A 1 171 ? 14.157 -12.038 -0.735 1.00 86.94 171 ASP A CA 1
ATOM 1371 C C . ASP A 1 171 ? 13.418 -11.291 -1.864 1.00 86.94 171 ASP A C 1
ATOM 1373 O O . ASP A 1 171 ? 13.475 -11.689 -3.034 1.00 86.94 171 ASP A O 1
ATOM 1377 N N . TYR A 1 172 ? 12.762 -10.171 -1.537 1.00 90.06 172 TYR A N 1
ATOM 1378 C CA . TYR A 1 172 ? 11.960 -9.380 -2.475 1.00 90.06 172 TYR A CA 1
ATOM 1379 C C . TYR A 1 172 ? 12.696 -8.184 -3.080 1.00 90.06 172 TYR A C 1
ATOM 1381 O O . TYR A 1 172 ? 12.445 -7.852 -4.236 1.00 90.06 172 TYR A O 1
ATOM 1389 N N . PHE A 1 173 ? 13.553 -7.505 -2.322 1.00 95.25 173 PHE A N 1
ATOM 1390 C CA . PHE A 1 173 ? 14.208 -6.263 -2.731 1.00 95.25 173 PHE A CA 1
ATOM 1391 C C . PHE A 1 173 ? 15.695 -6.508 -2.989 1.00 95.25 173 PHE A C 1
ATOM 1393 O O . PHE A 1 173 ? 16.409 -6.994 -2.115 1.00 95.25 173 PHE A O 1
ATOM 1400 N N . SER A 1 174 ? 16.206 -6.096 -4.154 1.00 94.38 174 SER A N 1
ATOM 1401 C CA . SER A 1 174 ? 17.651 -6.100 -4.414 1.00 94.38 174 SER A CA 1
ATOM 1402 C C . SER A 1 174 ? 18.185 -4.758 -4.906 1.00 94.38 174 SER A C 1
ATOM 1404 O O . SER A 1 174 ? 17.493 -3.941 -5.516 1.00 94.38 174 SER A O 1
ATOM 1406 N N . LYS A 1 175 ? 19.482 -4.556 -4.667 1.00 96.00 175 LYS A N 1
ATOM 1407 C CA . LYS A 1 175 ? 20.238 -3.362 -5.052 1.00 96.00 175 LYS A CA 1
ATOM 1408 C C . LYS A 1 175 ? 20.271 -3.128 -6.564 1.00 96.00 175 LYS A C 1
ATOM 1410 O O . LYS A 1 175 ? 20.366 -1.989 -7.006 1.00 96.00 175 LYS A O 1
ATOM 1415 N N . GLU A 1 176 ? 20.183 -4.194 -7.355 1.00 95.25 176 GLU A N 1
ATOM 1416 C CA . GLU A 1 176 ? 20.103 -4.153 -8.820 1.00 95.25 176 GLU A CA 1
ATOM 1417 C C . GLU A 1 176 ? 18.745 -3.645 -9.328 1.00 95.25 176 GLU A C 1
ATOM 1419 O O . GLU A 1 176 ? 18.657 -3.198 -10.472 1.00 95.25 176 GLU A O 1
ATOM 1424 N N . ALA A 1 177 ? 17.707 -3.716 -8.490 1.00 96.56 177 ALA A N 1
ATOM 1425 C CA . ALA A 1 177 ? 16.348 -3.271 -8.776 1.00 96.56 177 ALA A CA 1
ATOM 1426 C C . ALA A 1 177 ? 15.968 -1.954 -8.073 1.00 96.56 177 ALA A C 1
ATOM 1428 O O . ALA A 1 177 ? 14.831 -1.504 -8.202 1.00 96.56 177 ALA A O 1
ATOM 1429 N N . PHE A 1 178 ? 16.909 -1.321 -7.367 1.00 98.25 178 PHE A N 1
ATOM 1430 C CA . PHE A 1 178 ? 16.744 -0.018 -6.723 1.00 98.25 178 PHE A CA 1
ATOM 1431 C C . PHE A 1 178 ? 17.387 1.100 -7.552 1.00 98.25 178 PHE A C 1
ATOM 1433 O O . PHE A 1 178 ? 18.553 1.017 -7.945 1.00 98.25 178 PHE A O 1
ATOM 1440 N N . PHE A 1 179 ? 16.647 2.186 -7.776 1.00 98.25 179 PHE A N 1
ATOM 1441 C CA . PHE A 1 179 ? 17.098 3.326 -8.566 1.00 98.25 179 PHE A CA 1
ATOM 1442 C C . PHE A 1 179 ? 16.716 4.665 -7.941 1.00 98.25 179 PHE A C 1
ATOM 1444 O O . PHE A 1 179 ? 15.606 4.850 -7.456 1.00 98.25 179 PHE A O 1
ATOM 1451 N N . ILE A 1 180 ? 17.613 5.638 -8.080 1.00 98.00 180 ILE A N 1
ATOM 1452 C CA . ILE A 1 180 ? 17.304 7.063 -7.944 1.00 98.00 180 ILE A CA 1
ATOM 1453 C C . ILE A 1 180 ? 17.338 7.643 -9.361 1.00 98.00 180 ILE A C 1
ATOM 1455 O O . ILE A 1 180 ? 18.284 7.386 -10.115 1.00 98.00 180 ILE A O 1
ATOM 1459 N N . LEU A 1 181 ? 16.280 8.347 -9.758 1.00 97.25 181 LEU A N 1
ATOM 1460 C CA . LEU A 1 181 ? 16.051 8.834 -11.119 1.00 97.25 181 LEU A CA 1
ATOM 1461 C C . LEU A 1 181 ? 15.715 10.328 -11.114 1.00 97.25 181 LEU A C 1
ATOM 1463 O O . LEU A 1 181 ? 15.174 10.854 -10.141 1.00 97.25 181 LEU A O 1
ATOM 1467 N N . SER A 1 182 ? 15.993 10.997 -12.232 1.00 96.31 182 SER A N 1
ATOM 1468 C CA . SER A 1 182 ? 15.437 12.318 -12.506 1.00 96.31 182 SER A CA 1
ATOM 1469 C C . SER A 1 182 ? 15.283 12.586 -14.000 1.00 96.31 182 SER A C 1
ATOM 1471 O O . SER A 1 182 ? 16.001 11.990 -14.806 1.00 96.31 182 SER A O 1
ATOM 1473 N N . ASN A 1 183 ? 14.379 13.500 -14.363 1.00 95.44 183 ASN A N 1
ATOM 1474 C CA . ASN A 1 183 ? 14.066 13.908 -15.737 1.00 95.44 183 ASN A CA 1
ATOM 1475 C C . ASN A 1 183 ? 13.649 12.715 -16.622 1.00 95.44 183 ASN A C 1
ATOM 1477 O O . ASN A 1 183 ? 14.140 12.552 -17.740 1.00 95.44 183 ASN A O 1
ATOM 1481 N N . VAL A 1 184 ? 12.772 11.853 -16.095 1.00 96.81 184 VAL A N 1
ATOM 1482 C CA . VAL A 1 184 ? 12.324 10.593 -16.719 1.00 96.81 184 VAL A CA 1
ATOM 1483 C C . VAL A 1 184 ? 10.812 10.566 -16.927 1.00 96.81 184 VAL A C 1
ATOM 1485 O O . VAL A 1 184 ? 10.051 11.041 -16.090 1.00 96.81 184 VAL A O 1
ATOM 1488 N N . SER A 1 185 ? 10.361 9.950 -18.020 1.00 97.38 185 SER A N 1
ATOM 1489 C CA . SER A 1 185 ? 8.939 9.669 -18.247 1.00 97.38 185 SER A CA 1
ATOM 1490 C C . SER A 1 185 ? 8.480 8.373 -17.562 1.00 97.38 185 SER A C 1
ATOM 1492 O O . SER A 1 185 ? 9.274 7.455 -17.339 1.00 97.38 185 SER A O 1
ATOM 1494 N N . LYS A 1 186 ? 7.169 8.248 -17.299 1.00 96.62 186 LYS A N 1
ATOM 1495 C CA . LYS A 1 186 ? 6.534 7.024 -16.765 1.00 96.62 186 LYS A CA 1
ATOM 1496 C C . LYS A 1 186 ? 6.952 5.774 -17.543 1.00 96.62 186 LYS A C 1
ATOM 1498 O O . LYS A 1 186 ? 7.352 4.776 -16.950 1.00 96.62 186 LYS A O 1
ATOM 1503 N N . ASP A 1 187 ? 6.939 5.849 -18.872 1.00 97.00 187 ASP A N 1
ATOM 1504 C CA . ASP A 1 187 ? 7.301 4.736 -19.753 1.00 97.00 187 ASP A CA 1
ATOM 1505 C C . ASP A 1 187 ? 8.771 4.299 -19.577 1.00 97.00 187 ASP A C 1
ATOM 1507 O O . ASP A 1 187 ? 9.073 3.107 -19.622 1.00 97.00 187 ASP A O 1
ATOM 1511 N N . GLU A 1 188 ? 9.691 5.234 -19.322 1.00 97.94 188 GLU A N 1
ATOM 1512 C CA . GLU A 1 188 ? 11.107 4.939 -19.057 1.00 97.94 188 GLU A CA 1
ATOM 1513 C C . GLU A 1 188 ? 11.327 4.342 -17.663 1.00 97.94 188 GLU A C 1
ATOM 1515 O O . GLU A 1 188 ? 12.078 3.371 -17.537 1.00 97.94 188 GLU A O 1
ATOM 1520 N N . VAL A 1 189 ? 10.642 4.863 -16.636 1.00 98.25 189 VAL A N 1
ATOM 1521 C CA . VAL A 1 189 ? 10.670 4.304 -15.272 1.00 98.25 189 VAL A CA 1
ATOM 1522 C C . VAL A 1 189 ? 10.179 2.857 -15.291 1.00 98.25 189 VAL A C 1
ATOM 1524 O O . VAL A 1 189 ? 10.903 1.955 -14.869 1.00 98.25 189 VAL A O 1
ATOM 1527 N N . LEU A 1 190 ? 8.993 2.610 -15.856 1.00 98.12 190 LEU A N 1
ATOM 1528 C CA . LEU A 1 190 ? 8.400 1.273 -15.915 1.00 98.12 190 LEU A CA 1
ATOM 1529 C C . LEU A 1 190 ? 9.278 0.290 -16.701 1.00 98.12 190 LEU A C 1
ATOM 1531 O O . LEU A 1 190 ? 9.523 -0.819 -16.231 1.00 98.12 190 LEU A O 1
ATOM 1535 N N . ARG A 1 191 ? 9.823 0.690 -17.860 1.00 97.88 191 ARG A N 1
ATOM 1536 C CA . ARG A 1 191 ? 10.759 -0.153 -18.631 1.00 97.88 191 ARG A CA 1
ATOM 1537 C C . ARG A 1 191 ? 12.035 -0.465 -17.851 1.00 97.88 191 ARG A C 1
ATOM 1539 O O . ARG A 1 191 ? 12.525 -1.588 -17.936 1.00 97.88 191 ARG A O 1
ATOM 1546 N N . LYS A 1 192 ? 12.575 0.495 -17.095 1.00 98.19 192 LYS A N 1
ATOM 1547 C CA . LYS A 1 192 ? 13.799 0.312 -16.302 1.00 98.19 192 LYS A CA 1
ATOM 1548 C C . LYS A 1 192 ? 13.586 -0.648 -15.127 1.00 98.19 192 LYS A C 1
ATOM 1550 O O . LYS A 1 192 ? 14.415 -1.534 -14.937 1.00 98.19 192 LYS A O 1
ATOM 1555 N N . LEU A 1 193 ? 12.461 -0.526 -14.418 1.00 98.31 193 LEU A N 1
ATOM 1556 C CA . LEU A 1 193 ? 12.078 -1.413 -13.312 1.00 98.31 193 LEU A CA 1
ATOM 1557 C C . LEU A 1 193 ? 11.729 -2.833 -13.787 1.00 98.31 193 LEU A C 1
ATOM 1559 O O . LEU A 1 193 ? 12.189 -3.811 -13.208 1.00 98.31 193 LEU A O 1
ATOM 1563 N N . VAL A 1 194 ? 10.979 -2.980 -14.885 1.00 97.75 194 VAL A N 1
ATOM 1564 C CA . VAL A 1 194 ? 10.693 -4.307 -15.464 1.00 97.75 194 VAL A CA 1
ATOM 1565 C C . VAL A 1 194 ? 11.974 -4.994 -15.961 1.00 97.75 194 VAL A C 1
ATOM 1567 O O . VAL A 1 194 ? 12.105 -6.213 -15.860 1.00 97.75 194 VAL A O 1
ATOM 1570 N N . LYS A 1 195 ? 12.944 -4.224 -16.463 1.00 97.06 195 LYS A N 1
ATOM 1571 C CA . LYS A 1 195 ? 14.224 -4.749 -16.949 1.00 97.06 195 LYS A CA 1
ATOM 1572 C C . LYS A 1 195 ? 15.215 -5.128 -15.844 1.00 97.06 195 LYS A C 1
ATOM 1574 O O . LYS A 1 195 ? 16.032 -6.018 -16.061 1.00 97.06 195 LYS A O 1
ATOM 1579 N N . SER A 1 196 ? 15.181 -4.503 -14.665 1.00 96.81 196 SER A N 1
ATOM 1580 C CA . SER A 1 196 ? 16.071 -4.928 -13.572 1.00 96.81 196 SER A CA 1
ATOM 1581 C C . SER A 1 196 ? 15.737 -6.335 -13.073 1.00 96.81 196 SER A C 1
ATOM 1583 O O . SER A 1 196 ? 16.641 -7.094 -12.727 1.00 96.81 196 SER A O 1
ATOM 1585 N N . ILE A 1 197 ? 14.455 -6.708 -13.115 1.00 94.94 197 ILE A N 1
ATOM 1586 C CA . ILE A 1 197 ? 13.959 -8.011 -12.655 1.00 94.94 197 ILE A CA 1
ATOM 1587 C C . ILE A 1 197 ? 13.928 -9.094 -13.752 1.00 94.94 197 ILE A C 1
ATOM 1589 O O . ILE A 1 197 ? 13.763 -10.269 -13.440 1.00 94.94 197 ILE A O 1
ATOM 1593 N N . SER A 1 198 ? 14.145 -8.749 -15.030 1.00 93.94 198 SER A N 1
ATOM 1594 C CA . SER A 1 198 ? 14.031 -9.695 -16.159 1.00 93.94 198 SER A CA 1
ATOM 1595 C C . SER A 1 198 ? 15.189 -10.699 -16.287 1.00 93.94 198 SER A C 1
ATOM 1597 O O . SER A 1 198 ? 15.087 -11.671 -17.032 1.00 93.94 198 SER A O 1
ATOM 1599 N N . LYS A 1 199 ? 16.288 -10.507 -15.543 1.00 87.38 199 LYS A N 1
ATOM 1600 C CA . LYS A 1 199 ? 17.571 -11.235 -15.670 1.00 87.38 199 LYS A CA 1
ATOM 1601 C C . LYS A 1 199 ? 17.482 -12.771 -15.618 1.00 87.38 199 LYS A C 1
ATOM 1603 O O . LYS A 1 199 ? 18.356 -13.443 -16.165 1.00 87.38 199 LYS A O 1
ATOM 1608 N N . HIS A 1 200 ? 16.483 -13.320 -14.929 1.00 83.75 200 HIS A N 1
ATOM 1609 C CA . HIS A 1 200 ? 16.287 -14.766 -14.753 1.00 83.75 200 HIS A CA 1
ATOM 1610 C C . HIS A 1 200 ? 14.993 -15.283 -15.402 1.00 83.75 200 HIS A C 1
ATOM 1612 O O . HIS A 1 200 ? 14.612 -16.433 -15.196 1.00 83.75 200 HIS A O 1
ATOM 1618 N N . GLU A 1 201 ? 14.342 -14.440 -16.201 1.00 90.25 201 GLU A N 1
ATOM 1619 C CA . GLU A 1 201 ? 13.067 -14.709 -16.854 1.00 90.25 201 GLU A CA 1
ATOM 1620 C C . GLU A 1 201 ? 13.248 -15.010 -18.353 1.00 90.25 201 GLU A C 1
ATOM 1622 O O . GLU A 1 201 ? 14.353 -15.017 -18.892 1.00 90.25 201 GLU A O 1
ATOM 1627 N N . ASN A 1 202 ? 12.144 -15.302 -19.041 1.00 87.38 202 ASN A N 1
ATOM 1628 C CA . ASN A 1 202 ? 12.134 -15.601 -20.476 1.00 87.38 202 ASN A CA 1
ATOM 1629 C C . ASN A 1 202 ? 12.071 -14.327 -21.343 1.00 87.38 202 ASN A C 1
ATOM 1631 O O . ASN A 1 202 ? 11.552 -13.304 -20.906 1.00 87.38 202 ASN A O 1
ATOM 1635 N N . ASP A 1 203 ? 12.479 -14.419 -22.613 1.00 89.62 203 ASP A N 1
ATOM 1636 C CA . ASP A 1 203 ? 12.535 -13.299 -23.576 1.00 89.62 203 ASP A CA 1
ATOM 1637 C C . ASP A 1 203 ? 11.218 -12.510 -23.760 1.00 89.62 203 ASP A C 1
ATOM 1639 O O . ASP A 1 203 ? 11.229 -11.385 -24.261 1.00 89.62 203 ASP A O 1
ATOM 1643 N N . GLN A 1 204 ? 10.063 -13.081 -23.392 1.00 92.06 204 GLN A N 1
ATOM 1644 C CA . GLN A 1 204 ? 8.758 -12.413 -23.488 1.00 92.06 204 GLN A CA 1
ATOM 1645 C C . GLN A 1 204 ? 8.342 -11.704 -22.190 1.00 92.06 204 GLN A C 1
ATOM 1647 O O . GLN A 1 204 ? 7.347 -10.974 -22.201 1.00 92.06 204 GLN A O 1
ATOM 1652 N N . PHE A 1 205 ? 9.081 -11.899 -21.091 1.00 93.81 205 PHE A N 1
ATOM 1653 C CA . PHE A 1 205 ? 8.757 -11.377 -19.766 1.00 93.81 205 PHE A CA 1
ATOM 1654 C C . PHE A 1 205 ? 8.569 -9.862 -19.779 1.00 93.81 205 PHE A C 1
ATOM 1656 O O . PHE A 1 205 ? 7.492 -9.410 -19.408 1.00 93.81 205 PHE A O 1
ATOM 1663 N N . GLU A 1 206 ? 9.547 -9.081 -20.261 1.00 96.19 206 GLU A N 1
ATOM 1664 C CA . GLU A 1 206 ? 9.477 -7.612 -20.172 1.00 96.19 206 GLU A CA 1
ATOM 1665 C C . GLU A 1 206 ? 8.220 -7.057 -20.852 1.00 96.19 206 GLU A C 1
ATOM 1667 O O . GLU A 1 206 ? 7.498 -6.233 -20.288 1.00 96.19 206 GLU A O 1
ATOM 1672 N N . LYS A 1 207 ? 7.903 -7.571 -22.047 1.00 96.00 207 LYS A N 1
ATOM 1673 C CA . LYS A 1 207 ? 6.697 -7.181 -22.778 1.00 96.00 207 LYS A CA 1
ATOM 1674 C C . LYS A 1 207 ? 5.430 -7.618 -22.039 1.00 96.00 207 LYS A C 1
ATOM 1676 O O . LYS A 1 207 ? 4.552 -6.793 -21.808 1.00 96.00 207 LYS A O 1
ATOM 1681 N N . ARG A 1 208 ? 5.327 -8.900 -21.668 1.00 94.12 208 ARG A N 1
ATOM 1682 C CA . ARG A 1 208 ? 4.134 -9.452 -21.005 1.00 94.12 208 ARG A CA 1
ATOM 1683 C C . ARG A 1 208 ? 3.874 -8.770 -19.661 1.00 94.12 208 ARG A C 1
ATOM 1685 O O . ARG A 1 208 ? 2.721 -8.551 -19.313 1.00 94.12 208 ARG A O 1
ATOM 1692 N N . MET A 1 209 ? 4.927 -8.420 -18.933 1.00 94.44 209 MET A N 1
ATOM 1693 C CA . MET A 1 209 ? 4.871 -7.718 -17.657 1.00 94.44 209 MET A CA 1
ATOM 1694 C C . MET A 1 209 ? 4.286 -6.306 -17.835 1.00 94.44 209 MET A C 1
ATOM 1696 O O . MET A 1 209 ? 3.287 -5.980 -17.195 1.00 94.44 209 MET A O 1
ATOM 1700 N N . LEU A 1 210 ? 4.803 -5.519 -18.789 1.00 96.50 210 LEU A N 1
ATOM 1701 C CA . LEU A 1 210 ? 4.250 -4.202 -19.141 1.00 96.50 210 LEU A CA 1
ATOM 1702 C C . LEU A 1 210 ? 2.799 -4.285 -19.661 1.00 96.50 210 LEU A C 1
ATOM 1704 O O . LEU A 1 210 ? 1.953 -3.499 -19.233 1.00 96.50 210 LEU A O 1
ATOM 1708 N N . ASP A 1 211 ? 2.484 -5.256 -20.527 1.00 94.94 211 ASP A N 1
ATOM 1709 C CA . ASP A 1 211 ? 1.125 -5.474 -21.050 1.00 94.94 211 ASP A CA 1
ATOM 1710 C C . ASP A 1 211 ? 0.127 -5.818 -19.916 1.00 94.94 211 ASP A C 1
ATOM 1712 O O . ASP A 1 211 ? -0.986 -5.290 -19.889 1.00 94.94 211 ASP A O 1
ATOM 1716 N N . MET A 1 212 ? 0.521 -6.659 -18.947 1.00 89.44 212 MET A N 1
ATOM 1717 C CA . MET A 1 212 ? -0.303 -7.014 -17.776 1.00 89.44 212 MET A CA 1
ATOM 1718 C C . MET A 1 212 ? -0.453 -5.863 -16.771 1.00 89.44 212 MET A C 1
ATOM 1720 O O . MET A 1 212 ? -1.504 -5.754 -16.142 1.00 89.44 212 MET A O 1
ATOM 1724 N N . MET A 1 213 ? 0.562 -5.009 -16.610 1.00 92.56 213 MET A N 1
ATOM 1725 C CA . MET A 1 213 ? 0.470 -3.780 -15.807 1.00 92.56 213 MET A CA 1
ATOM 1726 C C . MET A 1 213 ? -0.521 -2.791 -16.415 1.00 92.56 213 M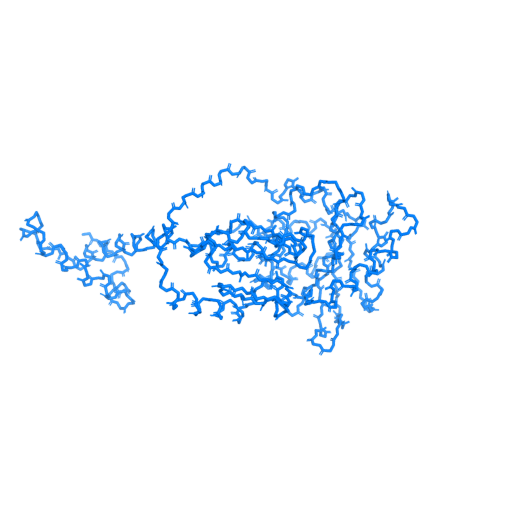ET A C 1
ATOM 1728 O O . MET A 1 213 ? -1.406 -2.300 -15.722 1.00 92.56 213 MET A O 1
ATOM 1732 N N . LYS A 1 214 ? -0.423 -2.545 -17.727 1.00 92.19 214 LYS A N 1
ATOM 1733 C CA . LYS A 1 214 ? -1.321 -1.623 -18.433 1.00 92.19 214 LYS A CA 1
ATOM 1734 C C . LYS A 1 214 ? -2.781 -2.087 -18.398 1.00 92.19 214 LYS A C 1
ATOM 1736 O O . LYS A 1 214 ? -3.683 -1.259 -18.328 1.00 92.19 214 LYS A O 1
ATOM 1741 N N . GLN A 1 215 ? -3.018 -3.400 -18.420 1.00 87.19 215 GLN A N 1
ATOM 1742 C CA . GLN A 1 215 ? -4.355 -3.956 -18.195 1.00 87.19 215 GLN A CA 1
ATOM 1743 C C . GLN A 1 215 ? -4.831 -3.737 -16.754 1.00 87.19 215 GLN A C 1
ATOM 1745 O O . GLN A 1 215 ? -5.977 -3.345 -16.568 1.00 87.19 215 GLN A O 1
ATOM 1750 N N . ARG A 1 216 ? -3.966 -3.925 -15.746 1.00 85.06 216 ARG A N 1
ATOM 1751 C CA . ARG A 1 216 ? -4.322 -3.703 -14.336 1.00 85.06 216 ARG A CA 1
ATOM 1752 C C . ARG A 1 216 ? -4.664 -2.242 -14.035 1.00 85.06 216 ARG A C 1
ATOM 1754 O O . ARG A 1 216 ? -5.667 -1.991 -13.373 1.00 85.06 216 ARG A O 1
ATOM 1761 N N . GLU A 1 217 ? -3.848 -1.311 -14.519 1.00 88.62 217 GLU A N 1
ATOM 1762 C CA . GLU A 1 217 ? -4.027 0.139 -14.353 1.00 88.62 217 GLU A CA 1
ATOM 1763 C C . GLU A 1 217 ? -5.333 0.636 -14.997 1.00 88.62 217 GLU A C 1
ATOM 1765 O O . GLU A 1 217 ? -6.028 1.471 -14.430 1.00 88.62 217 GLU A O 1
ATOM 1770 N N . ALA A 1 218 ? -5.737 0.054 -16.130 1.00 87.69 218 ALA A N 1
ATOM 1771 C CA . ALA A 1 218 ? -6.994 0.390 -16.801 1.00 87.69 218 ALA A CA 1
ATOM 1772 C C . ALA A 1 218 ? -8.271 -0.105 -16.077 1.00 87.69 218 ALA A C 1
ATOM 1774 O O . ALA A 1 218 ? -9.368 0.144 -16.573 1.00 87.69 218 ALA A O 1
ATOM 1775 N N . MET A 1 219 ? -8.153 -0.820 -14.949 1.00 81.69 219 MET A N 1
ATOM 1776 C CA . MET A 1 219 ? -9.295 -1.341 -14.175 1.00 81.69 219 MET A CA 1
ATOM 1777 C C . MET A 1 219 ? -9.571 -0.568 -12.877 1.00 81.69 219 MET A C 1
ATOM 1779 O O . MET A 1 219 ? -10.716 -0.514 -12.444 1.00 81.69 219 MET A O 1
ATOM 1783 N N . SER A 1 220 ? -8.534 -0.033 -12.228 1.00 77.50 220 SER A N 1
ATOM 1784 C CA . SER A 1 220 ? -8.605 0.798 -11.015 1.00 77.50 220 SER A CA 1
ATOM 1785 C C . SER A 1 220 ? -7.216 1.398 -10.758 1.00 77.50 220 SER A C 1
ATOM 1787 O O . SER A 1 220 ? -6.220 0.833 -11.225 1.00 77.50 220 SER A O 1
ATOM 1789 N N . SER A 1 221 ? -7.151 2.518 -10.030 1.00 83.62 221 SER A N 1
ATOM 1790 C CA . SER A 1 221 ? -5.902 3.234 -9.743 1.00 83.62 221 SER A CA 1
ATOM 1791 C C . SER A 1 221 ? -4.851 2.338 -9.075 1.00 83.62 221 SER A C 1
ATOM 1793 O O . SER A 1 221 ? -5.160 1.422 -8.310 1.00 83.62 221 SER A O 1
ATOM 1795 N N . ILE A 1 222 ? -3.589 2.638 -9.378 1.00 86.88 222 ILE A N 1
ATOM 1796 C CA . ILE A 1 222 ? -2.385 2.039 -8.782 1.00 86.88 222 ILE A CA 1
ATOM 1797 C C . ILE A 1 222 ? -1.508 3.109 -8.105 1.00 86.88 222 ILE A C 1
ATOM 1799 O O . ILE A 1 222 ? -0.303 2.905 -7.935 1.00 86.88 222 ILE A O 1
ATOM 1803 N N . ILE A 1 223 ? -2.116 4.251 -7.760 1.00 90.38 223 ILE A N 1
ATOM 1804 C CA . ILE A 1 223 ? -1.497 5.396 -7.086 1.00 90.38 223 ILE A CA 1
ATOM 1805 C C . ILE A 1 223 ? -2.008 5.524 -5.649 1.00 90.38 223 ILE A C 1
ATOM 1807 O O . ILE A 1 223 ? -3.170 5.244 -5.357 1.00 90.38 223 ILE A O 1
ATOM 1811 N N . PHE A 1 224 ? -1.097 5.931 -4.772 1.00 80.44 224 PHE A N 1
ATOM 1812 C CA . PHE A 1 224 ? -1.154 5.859 -3.323 1.00 80.44 224 PHE A CA 1
ATOM 1813 C C . PHE A 1 224 ? -0.782 7.219 -2.726 1.00 80.44 224 PHE A C 1
ATOM 1815 O O . PHE A 1 224 ? 0.332 7.720 -2.921 1.00 80.44 224 PHE A O 1
ATOM 1822 N N . GLY A 1 225 ? -1.749 7.840 -2.047 1.00 80.38 225 GLY A N 1
ATOM 1823 C CA . GLY A 1 225 ? -1.695 9.270 -1.750 1.00 80.38 225 GLY A CA 1
ATOM 1824 C C . GLY A 1 225 ? -1.515 10.088 -3.036 1.00 80.38 225 GLY A C 1
ATOM 1825 O O . GLY A 1 225 ? -2.081 9.759 -4.078 1.00 80.38 225 GLY A O 1
ATOM 1826 N N . GLU A 1 226 ? -0.681 11.126 -2.972 1.00 85.12 226 GLU A N 1
ATOM 1827 C CA . GLU A 1 226 ? -0.324 11.960 -4.132 1.00 85.12 226 GLU A CA 1
ATOM 1828 C C . GLU A 1 226 ? 1.014 11.560 -4.789 1.00 85.12 226 GLU A C 1
ATOM 1830 O O . GLU A 1 226 ? 1.345 12.053 -5.869 1.00 85.12 226 GLU A O 1
ATOM 1835 N N . HIS A 1 227 ? 1.811 10.697 -4.142 1.00 91.50 227 HIS A N 1
ATOM 1836 C CA . HIS A 1 227 ? 3.252 10.576 -4.418 1.00 91.50 227 HIS A CA 1
ATOM 1837 C C . HIS A 1 227 ? 3.781 9.147 -4.606 1.00 91.50 227 HIS A C 1
ATOM 1839 O O . HIS A 1 227 ? 4.899 8.990 -5.108 1.00 91.50 227 HIS A O 1
ATOM 1845 N N . ILE A 1 228 ? 3.032 8.107 -4.229 1.00 94.81 228 ILE A N 1
ATOM 1846 C CA . ILE A 1 228 ? 3.487 6.712 -4.306 1.00 94.81 228 ILE A CA 1
ATOM 1847 C C . ILE A 1 228 ? 2.744 5.989 -5.440 1.00 94.81 228 ILE A C 1
ATOM 1849 O O . ILE A 1 228 ? 1.538 6.129 -5.595 1.00 94.81 228 ILE A O 1
ATOM 1853 N N . ALA A 1 229 ? 3.442 5.187 -6.240 1.00 95.25 229 ALA A N 1
ATOM 1854 C CA . ALA A 1 229 ? 2.858 4.327 -7.269 1.00 95.25 229 ALA A CA 1
ATOM 1855 C C . ALA A 1 229 ? 3.271 2.868 -7.040 1.00 95.25 229 ALA A C 1
ATOM 1857 O O . ALA A 1 229 ? 4.454 2.596 -6.833 1.00 95.25 229 ALA A O 1
ATOM 1858 N N . VAL A 1 230 ? 2.338 1.914 -7.145 1.00 94.38 230 VAL A N 1
ATOM 1859 C CA . VAL A 1 230 ? 2.659 0.473 -7.074 1.00 94.38 230 VAL A CA 1
ATOM 1860 C C . VAL A 1 230 ? 2.180 -0.260 -8.333 1.00 94.38 230 VAL A C 1
ATOM 1862 O O . VAL A 1 230 ? 1.184 -0.993 -8.305 1.00 94.38 230 VAL A O 1
ATOM 1865 N N . PRO A 1 231 ? 2.866 -0.071 -9.478 1.00 93.44 231 PRO A N 1
ATOM 1866 C CA . PRO A 1 231 ? 2.567 -0.804 -10.700 1.00 93.44 231 PRO A CA 1
ATOM 1867 C C . PRO A 1 231 ? 2.827 -2.302 -10.514 1.00 93.44 231 PRO A C 1
ATOM 1869 O O . PRO A 1 231 ? 3.903 -2.727 -10.101 1.00 93.44 231 PRO A O 1
ATOM 1872 N N . HIS A 1 232 ? 1.828 -3.118 -10.837 1.00 91.00 232 HIS A N 1
ATOM 1873 C CA . HIS A 1 232 ? 1.868 -4.567 -10.665 1.00 91.00 232 HIS A CA 1
ATOM 1874 C C . HIS A 1 232 ? 1.043 -5.258 -11.758 1.00 91.00 232 HIS A C 1
ATOM 1876 O O . HIS A 1 232 ? 0.153 -4.631 -12.343 1.00 91.00 232 HIS A O 1
ATOM 1882 N N . PRO A 1 233 ? 1.325 -6.527 -12.102 1.00 85.06 233 PRO A N 1
ATOM 1883 C CA . PRO A 1 233 ? 0.659 -7.164 -13.222 1.00 85.06 233 PRO A CA 1
ATOM 1884 C C . PRO A 1 233 ? -0.724 -7.664 -12.811 1.00 85.06 233 PRO A C 1
ATOM 1886 O O . PRO A 1 233 ? -0.917 -8.147 -11.696 1.00 85.06 233 PRO A O 1
ATOM 1889 N N . MET A 1 234 ? -1.660 -7.652 -13.761 1.00 73.62 234 MET A N 1
ATOM 1890 C CA . MET A 1 234 ? -2.975 -8.276 -13.608 1.00 73.62 234 MET A CA 1
ATOM 1891 C C . MET A 1 234 ? -2.857 -9.745 -13.140 1.00 73.62 234 MET A C 1
ATOM 1893 O O . MET A 1 234 ? -3.538 -10.168 -12.214 1.00 73.62 234 MET A O 1
ATOM 1897 N N . LYS A 1 235 ? -1.937 -10.537 -13.704 1.00 72.06 235 LYS A N 1
ATOM 1898 C CA . LYS A 1 235 ? -1.626 -11.897 -13.220 1.00 72.06 235 LYS A CA 1
ATOM 1899 C C . LYS A 1 235 ? -0.121 -12.090 -13.113 1.00 72.06 235 LYS A C 1
ATOM 1901 O O . LYS A 1 235 ? 0.600 -11.534 -13.933 1.00 72.06 235 LYS A O 1
ATOM 1906 N N . ALA A 1 236 ? 0.332 -12.906 -12.158 1.00 77.81 236 ALA A N 1
ATOM 1907 C CA . ALA A 1 236 ? 1.744 -13.250 -11.986 1.00 77.81 236 ALA A CA 1
ATOM 1908 C C . ALA A 1 236 ? 2.414 -13.633 -13.325 1.00 77.81 236 ALA A C 1
ATOM 1910 O O . ALA A 1 236 ? 1.848 -14.370 -14.145 1.00 77.81 236 ALA A O 1
ATOM 1911 N N . VAL A 1 237 ? 3.604 -13.073 -13.560 1.00 83.31 237 VAL A N 1
ATOM 1912 C CA . VAL A 1 237 ? 4.351 -13.205 -14.826 1.00 83.31 237 VAL A CA 1
ATOM 1913 C C . VAL A 1 237 ? 5.714 -13.851 -14.608 1.00 83.31 237 VAL A C 1
ATOM 1915 O O . VAL A 1 237 ? 6.138 -14.623 -15.467 1.00 83.31 237 VAL A O 1
ATOM 1918 N N . GLY A 1 238 ? 6.378 -13.541 -13.491 1.00 78.25 238 GLY A N 1
ATOM 1919 C CA . GLY A 1 238 ? 7.716 -14.032 -13.179 1.00 78.25 238 GLY A CA 1
ATOM 1920 C C . GLY A 1 238 ? 7.716 -15.398 -12.498 1.00 78.25 238 GLY A C 1
ATOM 1921 O O . GLY A 1 238 ? 6.765 -15.780 -11.815 1.00 78.25 238 GLY A O 1
ATOM 1922 N N . SER A 1 239 ? 8.826 -16.113 -12.643 1.00 74.62 239 SER A N 1
ATOM 1923 C CA . SER A 1 239 ? 9.185 -17.263 -11.811 1.00 74.62 239 SER A CA 1
ATOM 1924 C C . SER A 1 239 ? 9.462 -16.863 -10.356 1.00 74.62 239 SER A C 1
ATOM 1926 O O . SER A 1 239 ? 9.210 -17.648 -9.442 1.00 74.62 239 SER A O 1
ATOM 1928 N N . LYS A 1 240 ? 9.916 -15.626 -10.118 1.00 79.31 240 LYS A N 1
ATOM 1929 C CA . LYS A 1 240 ? 10.191 -15.074 -8.784 1.00 79.31 240 LYS A CA 1
ATOM 1930 C C . LYS A 1 240 ? 9.319 -13.869 -8.439 1.00 79.31 240 LYS A C 1
ATOM 1932 O O . LYS A 1 240 ? 8.893 -13.113 -9.314 1.00 79.31 240 LYS A O 1
ATOM 1937 N N . HIS A 1 241 ? 9.098 -13.696 -7.140 1.00 82.25 241 HIS A N 1
ATOM 1938 C CA . HIS A 1 241 ? 8.573 -12.467 -6.569 1.00 82.25 241 HIS A CA 1
ATOM 1939 C C . HIS A 1 241 ? 9.684 -11.404 -6.492 1.00 82.25 241 HIS A C 1
ATOM 1941 O O . HIS A 1 241 ? 10.866 -11.745 -6.403 1.00 82.25 241 HIS A O 1
ATOM 1947 N N . HIS A 1 242 ? 9.324 -10.123 -6.600 1.00 90.25 242 HIS A N 1
ATOM 1948 C CA . HIS A 1 242 ? 10.272 -9.012 -6.473 1.00 90.25 242 HIS A CA 1
ATOM 1949 C C . HIS A 1 242 ? 9.572 -7.662 -6.273 1.00 90.25 242 HIS A C 1
ATOM 1951 O O . HIS A 1 242 ? 8.513 -7.426 -6.859 1.00 90.25 242 HIS A O 1
ATOM 1957 N N . PHE A 1 243 ? 10.225 -6.743 -5.565 1.00 94.38 243 PHE A N 1
ATOM 1958 C CA . PHE A 1 243 ? 9.937 -5.311 -5.593 1.00 94.38 243 PHE A CA 1
ATOM 1959 C C . PHE A 1 243 ? 11.110 -4.558 -6.233 1.00 94.38 243 PHE A C 1
ATOM 1961 O O . PHE A 1 243 ? 12.231 -4.579 -5.728 1.00 94.38 243 PHE A O 1
ATOM 1968 N N . ALA A 1 244 ? 10.850 -3.868 -7.345 1.00 97.50 244 ALA A N 1
ATOM 1969 C CA . ALA A 1 244 ? 11.798 -2.945 -7.964 1.00 97.50 244 ALA A CA 1
ATOM 1970 C C . ALA A 1 244 ? 11.390 -1.503 -7.640 1.00 97.50 244 ALA A C 1
ATOM 1972 O O . ALA A 1 244 ? 10.238 -1.127 -7.847 1.00 97.50 244 ALA A O 1
ATOM 1973 N N . VAL A 1 245 ? 12.321 -0.690 -7.143 1.00 98.31 245 VAL A N 1
ATOM 1974 C CA . VAL A 1 245 ? 12.031 0.633 -6.571 1.00 98.31 245 VAL A CA 1
ATOM 1975 C C . VAL A 1 245 ? 12.672 1.740 -7.400 1.00 98.31 245 VAL A C 1
ATOM 1977 O O . VAL A 1 245 ? 13.866 1.685 -7.695 1.00 98.31 245 VAL A O 1
ATOM 1980 N N . ALA A 1 246 ? 11.905 2.782 -7.725 1.00 98.38 246 ALA A N 1
ATOM 1981 C CA . ALA A 1 246 ? 12.438 4.055 -8.200 1.00 98.38 246 ALA A CA 1
ATOM 1982 C C . ALA A 1 246 ? 12.050 5.204 -7.260 1.00 98.38 246 ALA A C 1
ATOM 1984 O O . ALA A 1 246 ? 10.870 5.426 -7.000 1.00 98.38 246 ALA A O 1
ATOM 1985 N N . LEU A 1 247 ? 13.050 5.959 -6.810 1.00 98.19 247 LEU A N 1
ATOM 1986 C CA . LEU A 1 247 ? 12.897 7.262 -6.166 1.00 98.19 247 LEU A CA 1
ATOM 1987 C C . LEU A 1 247 ? 13.098 8.347 -7.232 1.00 98.19 247 LEU A C 1
ATOM 1989 O O . LEU A 1 247 ? 14.138 8.373 -7.896 1.00 98.19 247 LEU A O 1
ATOM 1993 N N . ILE A 1 248 ? 12.116 9.225 -7.415 1.00 97.81 248 ILE A N 1
ATOM 1994 C CA . ILE A 1 248 ? 12.143 10.317 -8.394 1.00 97.81 248 ILE A CA 1
ATOM 1995 C C . ILE A 1 248 ? 12.457 11.626 -7.667 1.00 97.81 248 ILE A C 1
ATOM 1997 O O . ILE A 1 248 ? 11.799 11.976 -6.690 1.00 97.81 248 ILE A O 1
ATOM 2001 N N . GLN A 1 249 ? 13.481 12.341 -8.131 1.00 95.06 249 GLN A N 1
ATOM 2002 C CA . GLN A 1 249 ? 13.918 13.600 -7.512 1.00 95.06 249 GLN A CA 1
ATOM 2003 C C . GLN A 1 249 ? 13.084 14.810 -7.983 1.00 95.06 249 GLN A C 1
ATOM 2005 O O . GLN A 1 249 ? 12.852 15.745 -7.221 1.00 95.06 249 GLN A O 1
ATOM 2010 N N . ASP A 1 250 ? 12.626 14.794 -9.235 1.00 92.69 250 ASP A N 1
ATOM 2011 C CA . ASP A 1 250 ? 11.700 15.756 -9.841 1.00 92.69 250 ASP A CA 1
ATOM 2012 C C . ASP A 1 250 ? 10.251 15.222 -9.849 1.00 92.69 250 ASP A C 1
ATOM 2014 O O . ASP A 1 250 ? 9.893 14.381 -9.025 1.00 92.69 250 ASP A O 1
ATOM 2018 N N . GLU A 1 251 ? 9.357 15.783 -10.664 1.00 89.25 251 GLU A N 1
ATOM 2019 C CA . GLU A 1 251 ? 7.929 15.423 -10.685 1.00 89.25 251 GLU A CA 1
ATOM 2020 C C . GLU A 1 251 ? 7.642 14.402 -11.793 1.00 89.25 251 GLU A C 1
ATOM 2022 O O . GLU A 1 251 ? 7.732 14.726 -12.978 1.00 89.25 251 GLU A O 1
ATOM 2027 N N . LEU A 1 252 ? 7.291 13.163 -11.426 1.00 96.56 252 LEU A N 1
ATOM 2028 C CA . LEU A 1 252 ? 6.861 12.164 -12.402 1.00 96.56 252 LEU A CA 1
ATOM 2029 C C . LEU A 1 252 ? 5.361 12.309 -12.680 1.00 96.56 252 LEU A C 1
ATOM 2031 O O . LEU A 1 252 ? 4.530 11.810 -11.920 1.00 96.56 252 LEU A O 1
ATOM 2035 N N . LEU A 1 253 ? 5.034 12.928 -13.816 1.00 96.38 253 LEU A N 1
ATOM 2036 C CA . LEU A 1 253 ? 3.687 12.908 -14.384 1.00 96.38 253 LEU A CA 1
ATOM 2037 C C . LEU A 1 253 ? 3.286 11.462 -14.710 1.00 96.38 253 LEU A C 1
ATOM 2039 O O . LEU A 1 253 ? 3.879 10.825 -15.589 1.00 96.38 253 LEU A O 1
ATOM 2043 N N . TRP A 1 254 ? 2.275 10.950 -14.007 1.00 95.56 254 TRP A N 1
ATOM 2044 C CA . TRP A 1 254 ? 1.769 9.591 -14.193 1.00 95.56 254 TRP A CA 1
ATOM 2045 C C . TRP A 1 254 ? 0.550 9.546 -15.123 1.00 95.56 254 TRP A C 1
ATOM 2047 O O . TRP A 1 254 ? 0.472 8.685 -16.008 1.00 95.56 254 TRP A O 1
ATOM 2057 N N . ASP A 1 255 ? -0.355 10.504 -14.926 1.00 92.38 255 ASP A N 1
ATOM 2058 C CA . ASP A 1 255 ? -1.518 10.860 -15.742 1.00 92.38 255 ASP A CA 1
ATOM 2059 C C . ASP A 1 255 ? -2.054 12.237 -15.283 1.00 92.38 255 ASP A C 1
ATOM 2061 O O . ASP A 1 255 ? -1.476 12.864 -14.394 1.00 92.38 255 ASP A O 1
ATOM 2065 N N . ASP A 1 256 ? -3.143 12.721 -15.886 1.00 89.94 256 ASP A N 1
ATOM 2066 C CA . ASP A 1 256 ? -3.709 14.054 -15.619 1.00 89.94 256 ASP A CA 1
ATOM 2067 C C . ASP A 1 256 ? -4.236 14.254 -14.176 1.00 89.94 256 ASP A C 1
ATOM 2069 O O . ASP A 1 256 ? -4.475 15.395 -13.779 1.00 89.94 256 ASP A O 1
ATOM 2073 N N . GLN A 1 257 ? -4.438 13.182 -13.396 1.00 89.88 257 GLN A N 1
ATOM 2074 C CA . GLN A 1 257 ? -4.854 13.253 -11.985 1.00 89.88 257 GLN A CA 1
ATOM 2075 C C . GLN A 1 257 ? -3.648 13.234 -11.036 1.00 89.88 257 GLN A C 1
ATOM 2077 O O . GLN A 1 257 ? -3.691 13.859 -9.978 1.00 89.88 257 GLN A O 1
ATOM 2082 N N . TYR A 1 258 ? -2.563 12.560 -11.430 1.00 93.38 258 TYR A N 1
ATOM 2083 C CA . TYR A 1 258 ? -1.377 12.339 -10.602 1.00 93.38 258 TYR A CA 1
ATOM 2084 C C . TYR A 1 258 ? -0.104 12.926 -11.254 1.00 93.38 258 TYR A C 1
ATOM 2086 O O . TYR A 1 258 ? 0.678 12.203 -11.886 1.00 93.38 258 TYR A O 1
ATOM 2094 N N . PRO A 1 259 ? 0.133 14.248 -11.114 1.00 94.00 259 PRO A N 1
ATOM 2095 C CA . PRO A 1 259 ? 1.220 14.948 -11.800 1.00 94.00 259 PRO A CA 1
ATOM 2096 C C . PRO A 1 259 ? 2.600 14.832 -11.131 1.00 94.00 259 PRO A C 1
ATOM 2098 O O . PRO A 1 259 ? 3.596 15.146 -11.778 1.00 94.00 259 PRO A O 1
ATOM 2101 N N . SER A 1 260 ? 2.679 14.419 -9.860 1.00 94.75 260 SER A N 1
ATOM 2102 C CA . SER A 1 260 ? 3.916 14.486 -9.062 1.00 94.75 260 SER A CA 1
ATOM 2103 C C . SER A 1 260 ? 4.172 13.211 -8.250 1.00 94.75 260 SER A C 1
ATOM 2105 O O . SER A 1 260 ? 4.281 13.233 -7.023 1.00 94.75 260 SER A O 1
ATOM 2107 N N . ILE A 1 261 ? 4.294 12.073 -8.942 1.00 97.06 261 ILE A N 1
ATOM 2108 C CA . ILE A 1 261 ? 4.774 10.831 -8.323 1.00 97.06 261 ILE A CA 1
ATOM 2109 C C . ILE A 1 261 ? 6.259 10.968 -7.957 1.00 97.06 261 ILE A C 1
ATOM 2111 O O . ILE A 1 261 ? 7.056 11.547 -8.700 1.00 97.06 261 ILE A O 1
ATOM 2115 N N . LYS A 1 262 ? 6.623 10.422 -6.793 1.00 97.00 262 LYS A N 1
ATOM 2116 C CA . LYS A 1 262 ? 7.956 10.497 -6.179 1.00 97.00 262 LYS A CA 1
ATOM 2117 C C . LYS A 1 262 ? 8.548 9.129 -5.854 1.00 97.00 262 LYS A C 1
ATOM 2119 O O . LYS A 1 262 ? 9.760 8.963 -5.952 1.00 97.00 262 LYS A O 1
ATOM 2124 N N . ILE A 1 263 ? 7.728 8.139 -5.505 1.00 97.62 263 ILE A N 1
ATOM 2125 C CA . ILE A 1 263 ? 8.182 6.778 -5.185 1.00 97.62 263 ILE A CA 1
ATOM 2126 C C . ILE A 1 263 ? 7.405 5.779 -6.042 1.00 97.62 263 ILE A C 1
ATOM 2128 O O . ILE A 1 263 ? 6.181 5.829 -6.101 1.00 97.62 263 ILE A O 1
ATOM 2132 N N . VAL A 1 264 ? 8.101 4.853 -6.699 1.00 98.06 264 VAL A N 1
ATOM 2133 C CA . VAL A 1 264 ? 7.490 3.792 -7.513 1.00 98.06 264 VAL A CA 1
ATOM 2134 C C . VAL A 1 264 ? 7.977 2.432 -7.023 1.00 98.06 264 VAL A C 1
ATOM 2136 O O . VAL A 1 264 ? 9.151 2.113 -7.197 1.00 98.06 264 VAL A O 1
ATOM 2139 N N . PHE A 1 265 ? 7.085 1.619 -6.458 1.00 97.00 265 PHE A N 1
ATOM 2140 C CA . PHE A 1 265 ? 7.335 0.221 -6.090 1.00 97.00 265 PHE A CA 1
ATOM 2141 C C . PHE A 1 265 ? 6.725 -0.705 -7.151 1.00 97.00 265 PHE A C 1
ATOM 2143 O O . PHE A 1 265 ? 5.556 -1.073 -7.073 1.00 97.00 265 PHE A O 1
ATOM 2150 N N . LEU A 1 266 ? 7.489 -1.116 -8.160 1.00 96.88 266 LEU A N 1
ATOM 2151 C CA . LEU A 1 266 ? 7.012 -2.135 -9.091 1.00 96.88 266 LEU A CA 1
ATOM 2152 C C . LEU A 1 266 ? 6.998 -3.504 -8.407 1.00 96.88 266 LEU A C 1
ATOM 2154 O O . LEU A 1 266 ? 8.051 -4.045 -8.076 1.00 96.88 266 LEU A O 1
ATOM 2158 N N . MET A 1 267 ? 5.804 -4.070 -8.236 1.00 92.50 267 MET A N 1
ATOM 2159 C CA . MET A 1 267 ? 5.574 -5.356 -7.576 1.00 92.50 267 MET A CA 1
ATOM 2160 C C . MET A 1 267 ? 5.392 -6.469 -8.614 1.00 92.50 267 MET A C 1
ATOM 2162 O O . MET A 1 267 ? 4.398 -6.508 -9.341 1.00 92.50 267 MET A O 1
ATOM 2166 N N . SER A 1 268 ? 6.332 -7.412 -8.651 1.00 88.56 268 SER A N 1
ATOM 2167 C CA . SER A 1 268 ? 6.233 -8.658 -9.412 1.00 88.56 268 SER A CA 1
ATOM 2168 C C . SER A 1 268 ? 5.874 -9.808 -8.477 1.00 88.56 268 SER A C 1
ATOM 2170 O O . SER A 1 268 ? 6.594 -10.079 -7.522 1.00 88.56 268 SER A O 1
ATOM 2172 N N . MET A 1 269 ? 4.784 -10.515 -8.775 1.00 83.44 269 MET A N 1
ATOM 2173 C CA . MET A 1 269 ? 4.406 -11.758 -8.094 1.00 83.44 269 MET A CA 1
ATOM 2174 C C . MET A 1 269 ? 4.998 -12.970 -8.822 1.00 83.44 269 MET A C 1
ATOM 2176 O O . MET A 1 269 ? 4.967 -13.025 -10.059 1.00 83.44 269 MET A O 1
ATOM 2180 N N . SER A 1 270 ? 5.447 -13.964 -8.054 1.00 78.75 270 SER A N 1
ATOM 2181 C CA . SER A 1 270 ? 5.800 -15.291 -8.563 1.00 78.75 270 SER A CA 1
ATOM 2182 C C . SER A 1 270 ? 4.551 -16.064 -8.997 1.00 78.75 270 SER A C 1
ATOM 2184 O O . SER A 1 270 ? 3.498 -15.978 -8.361 1.00 78.75 270 SER A O 1
ATOM 2186 N N . ILE A 1 271 ? 4.687 -16.891 -10.036 1.00 70.31 271 ILE A N 1
ATOM 2187 C CA . ILE A 1 271 ? 3.726 -17.954 -10.387 1.00 70.31 271 ILE A CA 1
ATOM 2188 C C . ILE A 1 271 ? 3.804 -19.191 -9.463 1.00 70.31 271 ILE A C 1
ATOM 2190 O O . ILE A 1 271 ? 3.086 -20.163 -9.701 1.00 70.31 271 ILE A O 1
ATOM 2194 N N . HIS A 1 272 ? 4.691 -19.182 -8.463 1.00 71.50 272 HIS A N 1
ATOM 2195 C CA . HIS A 1 272 ? 4.918 -20.263 -7.503 1.00 71.50 272 HIS A CA 1
ATOM 2196 C C . HIS A 1 272 ? 4.500 -19.836 -6.086 1.00 71.50 272 HIS A C 1
ATOM 2198 O O . HIS A 1 272 ? 3.346 -20.029 -5.716 1.00 71.50 272 HIS A O 1
ATOM 2204 N N . GLU A 1 273 ? 5.407 -19.227 -5.319 1.00 66.81 273 GLU A N 1
ATOM 2205 C CA . GLU A 1 273 ? 5.239 -18.913 -3.891 1.00 66.81 273 GLU A CA 1
ATOM 2206 C C . GLU A 1 273 ? 5.498 -17.416 -3.640 1.00 66.81 273 GLU A C 1
ATOM 2208 O O . GLU A 1 273 ? 6.356 -16.794 -4.279 1.00 66.81 273 GLU A O 1
ATOM 2213 N N . ASN A 1 274 ? 4.701 -16.811 -2.755 1.00 71.75 274 ASN A N 1
ATOM 2214 C CA . ASN A 1 274 ? 4.684 -15.366 -2.478 1.00 71.75 274 ASN A CA 1
ATOM 2215 C C . ASN A 1 274 ? 4.565 -15.104 -0.962 1.00 71.75 274 ASN A C 1
ATOM 2217 O O . ASN A 1 274 ? 3.868 -14.189 -0.521 1.00 71.75 274 ASN A O 1
ATOM 2221 N N . ASP A 1 275 ? 5.221 -15.945 -0.168 1.00 72.31 275 ASP A N 1
ATOM 2222 C CA . ASP A 1 275 ? 5.315 -15.824 1.288 1.00 72.31 275 ASP A CA 1
ATOM 2223 C C . ASP A 1 275 ? 6.073 -14.532 1.639 1.00 72.31 275 ASP A C 1
ATOM 2225 O O . ASP A 1 275 ? 6.934 -14.101 0.868 1.00 72.31 275 ASP A O 1
ATOM 2229 N N . GLY A 1 276 ? 5.732 -13.859 2.740 1.00 70.75 276 GLY A N 1
ATOM 2230 C CA . GLY A 1 276 ? 6.288 -12.539 3.069 1.00 70.75 276 GLY A CA 1
ATOM 2231 C C . GLY A 1 276 ? 5.698 -11.361 2.278 1.00 70.75 276 GLY A C 1
ATOM 2232 O O . GLY A 1 276 ? 6.006 -10.205 2.575 1.00 70.75 276 GLY A O 1
ATOM 2233 N N . LEU A 1 277 ? 4.859 -11.607 1.261 1.00 78.69 277 LEU A N 1
ATOM 2234 C CA . LEU A 1 277 ? 4.215 -10.524 0.514 1.00 78.69 277 LEU A CA 1
ATOM 2235 C C . LEU A 1 277 ? 3.210 -9.718 1.362 1.00 78.69 277 LEU A C 1
ATOM 2237 O O . LEU A 1 277 ? 3.279 -8.494 1.262 1.00 78.69 277 LEU A O 1
ATOM 2241 N N . PRO A 1 278 ? 2.317 -10.316 2.186 1.00 74.56 278 PRO A N 1
ATOM 2242 C CA . PRO A 1 278 ? 1.398 -9.560 3.048 1.00 74.56 278 PRO A CA 1
ATOM 2243 C C . PRO A 1 278 ? 2.108 -8.534 3.943 1.00 74.56 278 PRO A C 1
ATOM 2245 O O . PRO A 1 278 ? 1.711 -7.370 3.995 1.00 74.56 278 PRO A O 1
ATOM 2248 N N . GLU A 1 279 ? 3.204 -8.948 4.576 1.00 81.94 279 GLU A N 1
ATOM 2249 C CA . GLU A 1 279 ? 4.063 -8.162 5.458 1.00 81.94 279 GLU A CA 1
ATOM 2250 C C . GLU A 1 279 ? 4.639 -6.937 4.731 1.00 81.94 279 GLU A C 1
ATOM 2252 O O . GLU A 1 279 ? 4.558 -5.803 5.215 1.00 81.94 279 GLU A O 1
ATOM 2257 N N . LEU A 1 280 ? 5.180 -7.154 3.527 1.00 85.06 280 LEU A N 1
ATOM 2258 C CA . LEU A 1 280 ? 5.766 -6.102 2.697 1.00 85.06 280 LEU A CA 1
ATOM 2259 C C . LEU A 1 280 ? 4.705 -5.188 2.073 1.00 85.06 280 LEU A C 1
ATOM 2261 O O . LEU A 1 280 ? 4.928 -3.980 1.982 1.00 85.06 280 LEU A O 1
ATOM 2265 N N . THR A 1 281 ? 3.537 -5.715 1.688 1.00 83.38 281 THR A N 1
ATOM 2266 C CA . THR A 1 281 ? 2.413 -4.876 1.249 1.00 83.38 281 THR A CA 1
ATOM 2267 C C . THR A 1 281 ? 1.868 -4.031 2.389 1.00 83.38 281 THR A C 1
ATOM 2269 O O . THR A 1 281 ? 1.599 -2.857 2.167 1.00 83.38 281 THR A O 1
ATOM 2272 N N . SER A 1 282 ? 1.778 -4.574 3.606 1.00 81.25 282 SER A N 1
ATOM 2273 C CA . SER A 1 282 ? 1.349 -3.831 4.792 1.00 81.25 282 SER A CA 1
ATOM 2274 C C . SER A 1 282 ? 2.327 -2.697 5.116 1.00 81.25 282 SER A C 1
ATOM 2276 O O . SER A 1 282 ? 1.894 -1.573 5.332 1.00 81.25 282 SER A O 1
ATOM 2278 N N . ALA A 1 283 ? 3.643 -2.921 5.028 1.00 88.62 283 ALA A N 1
ATOM 2279 C CA . ALA A 1 283 ? 4.620 -1.835 5.157 1.00 88.62 283 ALA A CA 1
ATOM 2280 C C . ALA A 1 283 ? 4.479 -0.754 4.058 1.00 88.62 283 ALA A C 1
ATOM 2282 O O . ALA A 1 283 ? 4.590 0.435 4.341 1.00 88.62 283 ALA A O 1
ATOM 2283 N N . ILE A 1 284 ? 4.195 -1.127 2.805 1.00 89.75 284 ILE A N 1
ATOM 2284 C CA . ILE A 1 284 ? 3.957 -0.135 1.738 1.00 89.75 284 ILE A CA 1
ATOM 2285 C C . ILE A 1 284 ? 2.648 0.642 1.965 1.00 89.75 284 ILE A C 1
ATOM 2287 O O . ILE A 1 284 ? 2.588 1.815 1.606 1.00 89.75 284 ILE A O 1
ATOM 2291 N N . VAL A 1 285 ? 1.629 0.025 2.577 1.00 84.94 285 VAL A N 1
ATOM 2292 C CA . VAL A 1 285 ? 0.381 0.694 2.987 1.00 84.94 285 VAL A CA 1
ATOM 2293 C C . VAL A 1 285 ? 0.642 1.700 4.110 1.00 84.94 285 VAL A C 1
ATOM 2295 O O . VAL A 1 285 ? 0.281 2.862 3.959 1.00 84.94 285 VAL A O 1
ATOM 2298 N N . ASP A 1 286 ? 1.305 1.291 5.194 1.00 86.44 286 ASP A N 1
ATOM 2299 C CA . ASP A 1 286 ? 1.618 2.160 6.339 1.00 86.44 286 ASP A CA 1
ATOM 2300 C C . ASP A 1 286 ? 2.487 3.371 5.937 1.00 86.44 286 ASP A C 1
ATOM 2302 O O . ASP A 1 286 ? 2.320 4.473 6.456 1.00 86.44 286 ASP A O 1
ATOM 2306 N N . LEU A 1 287 ? 3.400 3.196 4.971 1.00 90.81 287 LEU A N 1
ATOM 2307 C CA . LEU A 1 287 ? 4.249 4.277 4.454 1.00 90.81 287 LEU A CA 1
ATOM 2308 C C . LEU A 1 287 ? 3.442 5.440 3.846 1.00 90.81 287 LEU A C 1
ATOM 2310 O O . LEU A 1 287 ? 3.948 6.563 3.816 1.00 90.81 287 LEU A O 1
ATOM 2314 N N . VAL A 1 288 ? 2.214 5.201 3.367 1.00 86.25 288 VAL A N 1
ATOM 2315 C CA . VAL A 1 288 ? 1.356 6.238 2.762 1.00 86.25 288 VAL A CA 1
ATOM 2316 C C . VAL A 1 288 ? 1.008 7.338 3.771 1.00 86.25 288 VAL A C 1
ATOM 2318 O O . VAL A 1 288 ? 0.985 8.508 3.389 1.00 86.25 288 VAL A O 1
ATOM 2321 N N . ASP A 1 289 ? 0.827 6.987 5.047 1.00 84.12 289 ASP A N 1
ATOM 2322 C CA . ASP A 1 289 ? 0.440 7.924 6.112 1.00 84.12 289 ASP A CA 1
ATOM 2323 C C . ASP A 1 289 ? 1.651 8.541 6.856 1.00 84.12 289 ASP A C 1
ATOM 2325 O O . ASP A 1 289 ? 1.480 9.342 7.774 1.00 84.12 289 ASP A O 1
ATOM 2329 N N . GLU A 1 290 ? 2.886 8.201 6.458 1.00 91.19 290 GLU A N 1
ATOM 2330 C CA . GLU A 1 290 ? 4.149 8.638 7.082 1.00 91.19 290 GLU A CA 1
ATOM 2331 C C . GLU A 1 290 ? 4.936 9.627 6.181 1.00 91.19 290 GLU A C 1
ATOM 2333 O O . GLU A 1 290 ? 5.991 9.277 5.634 1.00 91.19 290 GLU A O 1
ATOM 2338 N N . PRO A 1 291 ? 4.479 10.887 6.007 1.00 91.12 291 PRO A N 1
ATOM 2339 C CA . PRO A 1 291 ? 5.113 11.855 5.104 1.00 91.12 291 PRO A CA 1
ATOM 2340 C C . PRO A 1 291 ? 6.560 12.191 5.503 1.00 91.12 291 PRO A C 1
ATOM 2342 O O . PRO A 1 291 ? 7.431 12.270 4.636 1.00 91.12 291 PRO A O 1
ATOM 2345 N N . ASP A 1 292 ? 6.854 12.285 6.805 1.00 93.94 292 ASP A N 1
ATOM 2346 C CA . ASP A 1 292 ? 8.214 12.468 7.336 1.00 93.94 292 ASP A CA 1
ATOM 2347 C C . ASP A 1 292 ? 9.165 11.339 6.892 1.00 93.94 292 ASP A C 1
ATOM 2349 O O . ASP A 1 292 ? 10.371 11.552 6.725 1.00 93.94 292 ASP A O 1
ATOM 2353 N N . LEU 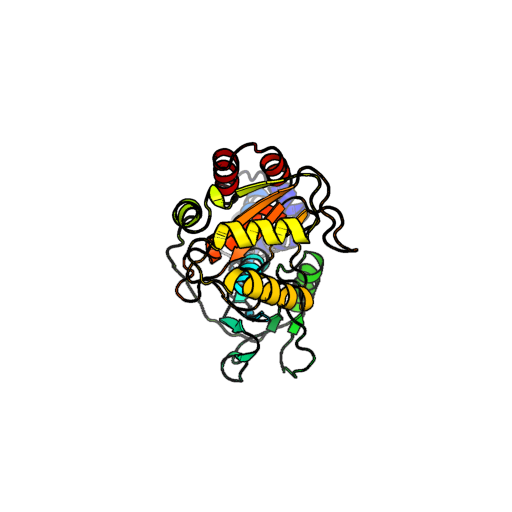A 1 293 ? 8.653 10.112 6.730 1.00 94.69 293 LEU A N 1
ATOM 2354 C CA . LEU A 1 293 ? 9.435 8.956 6.291 1.00 94.69 293 LEU A CA 1
ATOM 2355 C C . LEU A 1 293 ? 9.559 8.907 4.764 1.00 94.69 293 LEU A C 1
ATOM 2357 O O . LEU A 1 293 ? 10.623 8.541 4.263 1.00 94.69 293 LEU A O 1
ATOM 2361 N N . GLN A 1 294 ? 8.529 9.343 4.030 1.00 94.94 294 GLN A N 1
ATOM 2362 C CA . GLN A 1 294 ? 8.601 9.546 2.580 1.00 94.94 294 GLN A CA 1
ATOM 2363 C C . GLN A 1 294 ? 9.661 10.601 2.215 1.00 94.94 294 GLN A C 1
ATOM 2365 O O . GLN A 1 294 ? 10.490 10.340 1.342 1.00 94.94 294 GLN A O 1
ATOM 2370 N N . GLU A 1 295 ? 9.723 11.744 2.913 1.00 94.56 295 GLU A N 1
ATOM 2371 C CA . GLU A 1 295 ? 10.771 12.758 2.689 1.00 94.56 295 GLU A CA 1
ATOM 2372 C C . GLU A 1 295 ? 12.175 12.187 2.970 1.00 94.56 295 GLU A C 1
ATOM 2374 O O . GLU A 1 295 ? 13.082 12.321 2.143 1.00 94.56 295 GLU A O 1
ATOM 2379 N N . GLN A 1 296 ? 12.351 11.462 4.084 1.00 96.06 296 GLN A N 1
ATOM 2380 C CA . GLN A 1 296 ? 13.612 10.771 4.390 1.00 96.06 296 GLN A CA 1
ATOM 2381 C C . GLN A 1 296 ? 13.995 9.741 3.309 1.00 96.06 296 GLN A C 1
ATOM 2383 O O . GLN A 1 296 ? 15.175 9.628 2.965 1.00 96.06 296 GLN A O 1
ATOM 2388 N N . MET A 1 297 ? 13.029 9.000 2.752 1.00 95.94 297 MET A N 1
ATOM 2389 C CA . MET A 1 297 ? 13.281 8.063 1.651 1.00 95.94 297 MET A CA 1
ATOM 2390 C C . MET A 1 297 ? 13.713 8.786 0.376 1.00 95.94 297 MET A C 1
ATOM 2392 O O . MET A 1 297 ? 14.669 8.353 -0.261 1.00 95.94 297 MET A O 1
ATOM 2396 N N . LEU A 1 298 ? 13.081 9.905 0.021 1.00 95.38 298 LEU A N 1
ATOM 2397 C CA . LEU A 1 298 ? 13.442 10.689 -1.167 1.00 95.38 298 LEU A CA 1
ATOM 2398 C C . LEU A 1 298 ? 14.821 11.361 -1.058 1.00 95.38 298 LEU A C 1
ATOM 2400 O O . LEU A 1 298 ? 15.453 11.623 -2.084 1.00 95.38 298 LEU A O 1
ATOM 2404 N N . ALA A 1 299 ? 15.313 11.576 0.164 1.00 95.25 299 ALA A N 1
ATOM 2405 C CA . ALA A 1 299 ? 16.662 12.064 0.446 1.00 95.25 299 ALA A CA 1
ATOM 2406 C C . ALA A 1 299 ? 17.766 10.979 0.418 1.00 95.25 299 ALA A C 1
ATOM 2408 O O . ALA A 1 299 ? 18.949 11.318 0.518 1.00 95.25 299 ALA A O 1
ATOM 2409 N N . CYS A 1 300 ? 17.418 9.692 0.289 1.00 94.38 300 CYS A N 1
ATOM 2410 C CA . CYS A 1 300 ? 18.388 8.593 0.256 1.00 94.38 300 CYS A CA 1
ATOM 2411 C C . CYS A 1 300 ? 19.311 8.647 -0.968 1.00 94.38 300 CYS A C 1
ATOM 2413 O O . CYS A 1 300 ? 18.878 8.910 -2.089 1.00 94.38 300 CYS A O 1
ATOM 2415 N N . GLN A 1 301 ? 20.581 8.295 -0.765 1.00 93.12 301 GLN A N 1
ATOM 2416 C CA . GLN A 1 301 ? 21.593 8.163 -1.819 1.00 93.12 301 GLN A CA 1
ATOM 2417 C C . GLN A 1 301 ? 22.014 6.705 -2.069 1.00 93.12 301 GLN A C 1
ATOM 2419 O O . GLN A 1 301 ? 22.740 6.427 -3.027 1.00 93.12 301 GLN A O 1
ATOM 2424 N N . SER A 1 302 ? 21.539 5.750 -1.259 1.00 95.88 302 SER A N 1
ATOM 2425 C CA . SER A 1 302 ? 21.821 4.324 -1.448 1.00 95.88 302 SER A CA 1
ATOM 2426 C C . SER A 1 302 ? 20.671 3.391 -1.054 1.00 95.88 302 SER A C 1
ATOM 2428 O O . SER A 1 302 ? 19.796 3.728 -0.259 1.00 95.88 302 SER A O 1
ATOM 2430 N N . PHE A 1 303 ? 20.719 2.165 -1.589 1.00 97.06 303 PHE A N 1
ATOM 2431 C CA . PHE A 1 303 ? 19.817 1.069 -1.218 1.00 97.06 303 PHE A CA 1
ATOM 2432 C C . PHE A 1 303 ? 19.893 0.719 0.277 1.00 97.06 303 PHE A C 1
ATOM 2434 O O . PHE A 1 303 ? 18.882 0.357 0.866 1.00 97.06 303 PHE A O 1
ATOM 2441 N N . GLU A 1 304 ? 21.065 0.858 0.907 1.00 96.88 304 GLU A N 1
ATOM 2442 C CA . GLU A 1 304 ? 21.244 0.524 2.327 1.00 96.88 304 GLU A CA 1
ATOM 2443 C C . GLU A 1 304 ? 20.538 1.543 3.237 1.00 96.88 304 GLU A C 1
ATOM 2445 O O . GLU A 1 304 ? 19.943 1.168 4.248 1.00 96.88 304 GLU A O 1
ATOM 2450 N N . GLU A 1 305 ? 20.558 2.828 2.862 1.00 96.75 305 GLU A N 1
ATOM 2451 C CA . GLU A 1 305 ? 19.787 3.886 3.531 1.00 96.75 305 GLU A CA 1
ATOM 2452 C C . GLU A 1 305 ? 18.285 3.635 3.373 1.00 96.75 305 GLU A C 1
ATOM 2454 O O . GLU A 1 305 ? 17.569 3.579 4.372 1.00 96.75 305 GLU A O 1
ATOM 2459 N N . PHE A 1 306 ? 17.827 3.380 2.141 1.00 97.31 306 PHE A N 1
ATOM 2460 C CA . PHE A 1 306 ? 16.428 3.057 1.850 1.00 97.31 306 PHE A CA 1
ATOM 2461 C C . PHE A 1 306 ? 15.934 1.838 2.647 1.00 97.31 306 PHE A C 1
ATOM 2463 O O . PHE A 1 306 ? 14.915 1.926 3.326 1.00 97.31 306 PHE A O 1
ATOM 2470 N N . ARG A 1 307 ? 16.689 0.731 2.648 1.00 95.88 307 ARG A N 1
ATOM 2471 C CA . ARG A 1 307 ? 16.421 -0.483 3.445 1.00 95.88 307 ARG A CA 1
ATOM 2472 C C . ARG A 1 307 ? 16.345 -0.176 4.943 1.00 95.88 307 ARG A C 1
ATOM 2474 O O . ARG A 1 307 ? 15.437 -0.640 5.627 1.00 95.88 307 ARG A O 1
ATOM 2481 N N . THR A 1 308 ? 17.253 0.664 5.445 1.00 94.75 308 THR A N 1
ATOM 2482 C CA . THR A 1 308 ? 17.262 1.104 6.851 1.00 94.75 308 THR A CA 1
ATOM 2483 C C . THR A 1 308 ? 16.044 1.963 7.206 1.00 94.75 308 THR A C 1
ATOM 2485 O O . THR A 1 308 ? 15.596 1.923 8.349 1.00 94.75 308 THR A O 1
ATOM 2488 N N . LEU A 1 309 ? 15.489 2.734 6.265 1.00 95.50 309 LEU A N 1
ATOM 2489 C CA . LEU A 1 309 ? 14.239 3.474 6.468 1.00 95.50 309 LEU A CA 1
ATOM 2490 C C . LEU A 1 309 ? 12.998 2.591 6.323 1.00 95.50 309 LEU A C 1
ATOM 2492 O O . LEU A 1 309 ? 12.076 2.734 7.117 1.00 95.50 309 LEU A O 1
ATOM 2496 N N . PHE A 1 310 ? 12.986 1.657 5.370 1.00 94.69 310 PHE A N 1
ATOM 2497 C CA . PHE A 1 310 ? 11.866 0.739 5.154 1.00 94.69 310 PHE A CA 1
ATOM 2498 C C . PHE A 1 310 ? 11.603 -0.136 6.389 1.00 94.69 310 PHE A C 1
ATOM 2500 O O . PHE A 1 310 ? 10.457 -0.362 6.760 1.00 94.69 310 PHE A O 1
ATOM 2507 N N . PHE A 1 311 ? 12.652 -0.556 7.103 1.00 92.81 311 PHE A N 1
ATOM 2508 C CA . PHE A 1 311 ? 12.487 -1.276 8.371 1.00 92.81 311 PHE A CA 1
ATOM 2509 C C . PHE A 1 311 ? 11.799 -0.443 9.465 1.00 92.81 311 PHE A C 1
ATOM 2511 O O . PHE A 1 311 ? 11.012 -0.997 10.226 1.00 92.81 311 PHE A O 1
ATOM 2518 N N . LYS A 1 312 ? 11.998 0.884 9.502 1.00 91.00 312 LYS A N 1
ATOM 2519 C CA . LYS A 1 312 ? 11.376 1.756 10.517 1.00 91.00 312 LYS A CA 1
ATOM 2520 C C . LYS A 1 312 ? 9.852 1.836 10.418 1.00 91.00 312 LYS A C 1
ATOM 2522 O O . LYS A 1 312 ? 9.232 2.235 11.398 1.00 91.00 312 LYS A O 1
ATOM 2527 N N . ILE A 1 313 ? 9.266 1.487 9.267 1.00 88.06 313 ILE A N 1
ATOM 2528 C CA . ILE A 1 313 ? 7.814 1.546 9.038 1.00 88.06 313 ILE A CA 1
ATOM 2529 C C . ILE A 1 313 ? 7.066 0.735 10.109 1.00 88.06 313 ILE A C 1
ATOM 2531 O O . ILE A 1 313 ? 6.097 1.215 10.681 1.00 88.06 313 ILE A O 1
ATOM 2535 N N . LYS A 1 314 ? 7.559 -0.470 10.428 1.00 76.81 314 LYS A N 1
ATOM 2536 C CA . LYS A 1 314 ? 6.959 -1.397 11.405 1.00 76.81 314 LYS A CA 1
ATOM 2537 C C . LYS A 1 314 ? 7.671 -1.386 12.773 1.00 76.81 314 LYS A C 1
ATOM 2539 O O . LYS A 1 314 ? 7.645 -2.381 13.490 1.00 76.81 314 LYS A O 1
ATOM 2544 N N . GLU A 1 315 ? 8.346 -0.289 13.130 1.00 69.88 315 GLU A N 1
ATOM 2545 C CA . GLU A 1 315 ? 9.094 -0.135 14.398 1.00 69.88 315 GLU A CA 1
ATOM 2546 C C . GLU A 1 315 ? 8.493 0.953 15.317 1.00 69.88 315 GLU A C 1
ATOM 2548 O O . GLU A 1 315 ? 9.217 1.587 16.092 1.00 69.88 315 GLU A O 1
ATOM 2553 N N . ARG A 1 316 ? 7.176 1.183 15.224 1.00 52.34 316 ARG A N 1
ATOM 2554 C CA . ARG A 1 316 ? 6.396 2.142 16.027 1.00 52.34 316 ARG A CA 1
ATOM 2555 C C . ARG A 1 316 ? 5.233 1.457 16.744 1.00 52.34 316 ARG A C 1
ATOM 2557 O O . ARG A 1 316 ? 4.660 0.525 16.143 1.00 52.34 316 ARG A O 1
#

Secondary structure (DSSP, 8-state):
---TTHHHHHHH-HHHHHHHHHHHHH-TTTTT----HHHHHHHHHHHHHHHHHHHTTS-EEEEEEESSSHHHHHHHHHHHHHHHTTTEEEEEEEEGGG--TTTTTT-SEEEESS--TTS--SS-EEE--SS--HHHHHHHHHHHHH---------------PPPHHHHHHHHEEEEEEEEE-S--HHHHHHHHHHHHGGGS-TTHHHHHHHHHHHHHTTS--EETTTEE----SS--BSS-EEEEEEEEEEE--SSS---EEEEEEEEPBSS--TTHHHHHHHHHHGGG-HHHHHHHHT--SHHHHHHHHHHTT--